Protein AF-A0A0N7L002-F1 (afdb_monomer_lite)

Radius of gyration: 20.71 Å; chains: 1; bounding box: 62×32×61 Å

Secondary structure (DSSP, 8-state):
---HHHHHHHHHHHHHHHHHHHHHHTTTTTTT-S--HHHHHHHTT-SSSHHHHHHHTTSSPPPHHHHHHHHHHH---HHHHHH--S-SSPPEE--SHHHHHHHHS-SS---EEEEEEE-TT--EEEEEEETTT--EEEEEE-TT--SSTT-HHHHHHHHHHHHHHHHHTT----EEEEE-SS-STTTTTS-HHHHTSGGG-EEE-HHHHHHTTPPPTTS-S--HHHHHHHHHHHHSPPPPP-

Structure (mmCIF, N/CA/C/O backbone):
data_AF-A0A0N7L002-F1
#
_entry.id   AF-A0A0N7L002-F1
#
loop_
_atom_site.group_PDB
_atom_site.id
_atom_site.type_symbol
_atom_site.label_atom_id
_atom_site.label_alt_id
_atom_site.label_comp_id
_atom_site.label_asym_id
_atom_site.label_entity_id
_atom_site.label_seq_id
_atom_site.pdbx_PDB_ins_code
_atom_site.Cartn_x
_atom_site.Cartn_y
_atom_site.Cartn_z
_atom_site.occupancy
_atom_site.B_iso_or_equiv
_atom_site.auth_seq_id
_atom_site.auth_comp_id
_atom_site.auth_asym_id
_atom_site.auth_atom_id
_atom_site.pdbx_PDB_model_num
ATOM 1 N N . MET A 1 1 ? 36.255 -1.149 -13.481 1.00 81.62 1 MET A N 1
ATOM 2 C CA . MET A 1 1 ? 35.476 -0.147 -12.724 1.00 81.62 1 MET A CA 1
ATOM 3 C C . MET A 1 1 ? 34.394 0.367 -13.657 1.00 81.62 1 MET A C 1
ATOM 5 O O . MET A 1 1 ? 34.742 0.754 -14.766 1.00 81.62 1 MET A O 1
ATOM 9 N N . LEU A 1 2 ? 33.117 0.263 -13.284 1.00 90.25 2 LEU A N 1
ATOM 10 C CA . LEU A 1 2 ? 32.022 0.786 -14.109 1.00 90.25 2 LEU A CA 1
ATOM 11 C C . LEU A 1 2 ? 31.972 2.313 -13.995 1.00 90.25 2 LEU A C 1
ATOM 13 O O . LEU A 1 2 ? 32.291 2.869 -12.945 1.00 90.25 2 LEU A O 1
ATOM 17 N N . SER A 1 3 ? 31.568 2.992 -15.069 1.00 96.12 3 SER A N 1
ATOM 18 C CA . SER A 1 3 ? 31.203 4.412 -14.983 1.00 96.12 3 SER A CA 1
ATOM 19 C C . SER A 1 3 ? 29.948 4.598 -14.121 1.00 96.12 3 SER A C 1
ATOM 21 O O . SER A 1 3 ? 29.138 3.679 -14.010 1.00 96.12 3 SER A O 1
ATOM 23 N N . LEU A 1 4 ? 29.735 5.802 -13.573 1.00 95.31 4 LEU A N 1
ATOM 24 C CA . LEU A 1 4 ? 28.522 6.125 -12.801 1.00 95.31 4 LEU A CA 1
ATOM 25 C C . LEU A 1 4 ? 27.237 5.803 -13.578 1.00 95.31 4 LEU A C 1
ATOM 27 O O . LEU A 1 4 ? 26.302 5.237 -13.022 1.00 95.31 4 LEU A O 1
ATOM 31 N N . ARG A 1 5 ? 27.224 6.091 -14.885 1.00 95.06 5 ARG A N 1
ATOM 32 C CA . ARG A 1 5 ? 26.109 5.751 -15.777 1.00 95.06 5 ARG A CA 1
ATOM 33 C C . ARG A 1 5 ? 25.871 4.241 -15.845 1.00 95.06 5 ARG A C 1
ATOM 35 O O . ARG A 1 5 ? 24.735 3.804 -15.715 1.00 95.06 5 ARG A O 1
ATOM 42 N N . GLN A 1 6 ? 26.924 3.455 -16.071 1.00 95.75 6 GLN A N 1
ATOM 43 C CA . GLN A 1 6 ? 26.810 1.996 -16.164 1.00 95.75 6 GLN A CA 1
ATOM 44 C C . GLN A 1 6 ? 26.390 1.379 -14.830 1.00 95.75 6 GLN A C 1
ATOM 46 O O . GLN A 1 6 ? 25.572 0.466 -14.823 1.00 95.75 6 GLN A O 1
ATOM 51 N N . GLN A 1 7 ? 26.910 1.895 -13.714 1.00 96.50 7 GLN A N 1
ATOM 52 C CA . GLN A 1 7 ? 26.514 1.461 -12.378 1.00 96.50 7 GLN A CA 1
ATOM 53 C C . GLN A 1 7 ? 25.020 1.714 -12.145 1.00 96.50 7 GLN A C 1
ATOM 55 O O . GLN A 1 7 ? 24.286 0.782 -11.835 1.00 96.50 7 GLN A O 1
ATOM 60 N N . TRP A 1 8 ? 24.551 2.942 -12.392 1.00 96.00 8 TRP A N 1
ATOM 61 C CA . TRP A 1 8 ? 23.136 3.295 -12.263 1.00 96.00 8 TRP A CA 1
ATOM 62 C C . TRP A 1 8 ? 22.224 2.433 -13.153 1.00 96.00 8 TRP A C 1
ATOM 64 O O . TRP A 1 8 ? 21.179 1.962 -12.700 1.00 96.00 8 TRP A O 1
ATOM 74 N N . GLN A 1 9 ? 22.634 2.182 -14.399 1.00 97.00 9 GLN A N 1
ATOM 75 C CA . GLN A 1 9 ? 21.895 1.337 -15.340 1.00 97.00 9 GLN A CA 1
ATOM 76 C C . GLN A 1 9 ? 21.773 -0.106 -14.827 1.00 97.00 9 GLN A C 1
ATOM 78 O O . GLN A 1 9 ? 20.679 -0.664 -14.822 1.00 97.00 9 GLN A O 1
ATOM 83 N N . GLN A 1 10 ? 22.866 -0.689 -14.330 1.00 97.75 10 GLN A N 1
ATOM 84 C CA . GLN A 1 10 ? 22.869 -2.042 -13.766 1.00 97.75 10 GLN A CA 1
ATOM 85 C C . GLN A 1 10 ? 22.070 -2.141 -12.457 1.00 97.75 10 GLN A C 1
ATOM 87 O O . GLN A 1 10 ? 21.369 -3.128 -12.224 1.00 97.75 10 GLN A O 1
ATOM 92 N N . ASP A 1 11 ? 22.112 -1.107 -11.619 1.00 97.50 11 ASP A N 1
ATOM 93 C CA . ASP A 1 11 ? 21.315 -1.046 -10.394 1.00 97.50 11 ASP A CA 1
ATOM 94 C C . ASP A 1 11 ? 19.813 -0.947 -10.681 1.00 97.50 11 ASP A C 1
ATOM 96 O O . ASP A 1 11 ? 19.014 -1.626 -10.035 1.00 97.50 11 ASP A O 1
ATOM 100 N N . THR A 1 12 ? 19.429 -0.166 -11.689 1.00 97.44 12 THR A N 1
ATOM 101 C CA . THR A 1 12 ? 18.031 -0.046 -12.127 1.00 97.44 12 THR A CA 1
ATOM 102 C C . THR A 1 12 ? 17.531 -1.350 -12.749 1.00 97.44 12 THR A C 1
ATOM 104 O O . THR A 1 12 ? 16.446 -1.819 -12.410 1.00 97.44 12 THR A O 1
ATOM 107 N N . ALA A 1 13 ? 18.358 -2.003 -13.570 1.00 98.19 13 ALA A N 1
ATOM 108 C CA . ALA A 1 13 ? 18.081 -3.323 -14.132 1.00 98.19 13 ALA A CA 1
ATOM 109 C C . ALA A 1 13 ? 17.834 -4.378 -13.040 1.00 98.19 13 ALA A C 1
ATOM 111 O O . ALA A 1 13 ? 16.877 -5.156 -13.095 1.00 98.19 13 ALA A O 1
ATOM 112 N N . ARG A 1 14 ? 18.673 -4.378 -11.996 1.00 98.19 14 ARG A N 1
ATOM 113 C CA . ARG A 1 14 ? 18.514 -5.244 -10.821 1.00 98.19 14 ARG A CA 1
ATOM 114 C C . ARG A 1 14 ? 17.192 -4.987 -10.099 1.00 98.19 14 ARG A C 1
ATOM 116 O O . ARG A 1 14 ? 16.500 -5.953 -9.793 1.00 98.19 14 ARG A O 1
ATOM 123 N N . ARG A 1 15 ? 16.820 -3.727 -9.860 1.00 98.12 15 ARG A N 1
ATOM 124 C CA . ARG A 1 15 ? 15.547 -3.384 -9.204 1.00 98.12 15 ARG A CA 1
ATOM 125 C C . ARG A 1 15 ? 14.330 -3.757 -10.039 1.00 98.12 15 ARG A C 1
ATOM 127 O O . ARG A 1 15 ? 13.372 -4.285 -9.493 1.00 98.12 15 ARG A O 1
ATOM 134 N N . LEU A 1 16 ? 14.381 -3.592 -11.360 1.00 97.94 16 LEU A N 1
ATOM 135 C CA . LEU A 1 16 ? 13.295 -4.034 -12.239 1.00 97.94 16 LEU A CA 1
ATOM 136 C C . LEU A 1 16 ? 13.114 -5.562 -12.198 1.00 97.94 16 LEU A C 1
ATOM 138 O O . LEU A 1 16 ? 11.987 -6.054 -12.134 1.00 97.94 16 LEU A O 1
ATOM 142 N N . ARG A 1 17 ? 14.216 -6.324 -12.155 1.00 97.75 17 ARG A N 1
ATOM 143 C CA . ARG A 1 17 ? 14.169 -7.779 -11.928 1.00 97.75 17 ARG A CA 1
ATOM 144 C C . ARG A 1 17 ? 13.597 -8.133 -10.556 1.00 97.75 17 ARG A C 1
ATOM 146 O O . ARG A 1 17 ? 12.772 -9.039 -10.470 1.00 97.75 17 ARG A O 1
ATOM 153 N N . GLN A 1 18 ? 14.002 -7.412 -9.509 1.00 97.06 18 GLN A N 1
ATOM 154 C CA . GLN A 1 18 ? 13.456 -7.581 -8.159 1.00 97.06 18 GLN A CA 1
ATOM 155 C C . GLN A 1 18 ? 11.951 -7.312 -8.134 1.00 97.06 18 GLN A C 1
ATOM 157 O O . GLN A 1 18 ? 11.214 -8.154 -7.640 1.00 97.06 18 GLN A O 1
ATOM 162 N N . LEU A 1 19 ? 11.484 -6.219 -8.742 1.00 97.56 19 LEU A N 1
ATOM 163 C CA . LEU A 1 19 ? 10.062 -5.898 -8.851 1.00 97.56 19 LEU A CA 1
ATOM 164 C C . LEU A 1 19 ? 9.288 -7.018 -9.549 1.00 97.56 19 LEU A C 1
ATOM 166 O O . LEU A 1 19 ? 8.281 -7.485 -9.030 1.00 97.56 19 LEU A O 1
ATOM 170 N N . SER A 1 20 ? 9.768 -7.489 -10.704 1.00 96.31 20 SER A N 1
ATOM 171 C CA . SER A 1 20 ? 9.095 -8.563 -11.441 1.00 96.31 20 SER A CA 1
ATOM 172 C C . SER A 1 20 ? 8.990 -9.853 -10.623 1.00 96.31 20 SER A C 1
ATOM 174 O O . SER A 1 20 ? 7.955 -10.515 -10.670 1.00 96.31 20 SER A O 1
ATOM 176 N N . ALA A 1 21 ? 10.046 -10.219 -9.891 1.00 95.62 21 ALA A N 1
ATOM 177 C CA . ALA A 1 21 ? 10.034 -11.388 -9.018 1.00 95.62 21 ALA A CA 1
ATOM 178 C C . ALA A 1 21 ? 9.093 -11.187 -7.821 1.00 95.62 21 ALA A C 1
ATOM 180 O O . ALA A 1 21 ? 8.330 -12.091 -7.484 1.00 95.62 21 ALA A O 1
ATOM 181 N N . GLN A 1 22 ? 9.106 -9.992 -7.230 1.00 95.62 22 GLN A N 1
ATOM 182 C CA . GLN A 1 22 ? 8.274 -9.635 -6.089 1.00 95.62 22 GLN A CA 1
ATOM 183 C C . GLN A 1 22 ? 6.789 -9.659 -6.456 1.00 95.62 22 GLN A C 1
ATOM 185 O O . GLN A 1 22 ? 6.020 -10.292 -5.756 1.00 95.62 22 GLN A O 1
ATOM 190 N N . LEU A 1 23 ? 6.382 -9.100 -7.601 1.00 95.25 23 LEU A N 1
ATOM 191 C CA . LEU A 1 23 ? 4.991 -9.162 -8.078 1.00 95.25 23 LEU A CA 1
ATOM 192 C C . LEU A 1 23 ? 4.506 -10.603 -8.296 1.00 95.25 23 LEU A C 1
ATOM 194 O O . LEU A 1 23 ? 3.335 -10.908 -8.069 1.00 95.25 23 LEU A O 1
ATOM 198 N N . GLN A 1 24 ? 5.399 -11.494 -8.737 1.00 94.00 24 GLN A N 1
ATOM 199 C CA . GLN A 1 24 ? 5.082 -12.912 -8.891 1.00 94.00 24 GLN A CA 1
ATOM 200 C C . GLN A 1 24 ? 4.906 -13.601 -7.534 1.00 94.00 24 GLN A C 1
ATOM 202 O O . GLN A 1 24 ? 3.926 -14.316 -7.350 1.00 94.00 24 GLN A O 1
ATOM 207 N N . ALA A 1 25 ? 5.825 -13.380 -6.589 1.00 92.75 25 ALA A N 1
ATOM 208 C CA . ALA A 1 25 ? 5.700 -13.877 -5.216 1.00 92.75 25 ALA A CA 1
ATOM 209 C C . ALA A 1 25 ? 4.473 -13.276 -4.508 1.00 92.75 25 ALA A C 1
ATOM 211 O O . ALA A 1 25 ? 3.812 -13.920 -3.683 1.00 92.75 25 ALA A O 1
ATOM 212 N N . ASP A 1 26 ? 4.130 -12.047 -4.892 1.00 93.19 26 ASP A N 1
ATOM 213 C CA . ASP A 1 26 ? 3.034 -11.302 -4.323 1.00 93.19 26 ASP A CA 1
ATOM 214 C C . ASP A 1 26 ? 1.661 -11.647 -4.939 1.00 93.19 26 ASP A C 1
ATOM 216 O O . ASP A 1 26 ? 0.668 -11.005 -4.594 1.00 93.19 26 ASP A O 1
ATOM 220 N N . ASP A 1 27 ? 1.563 -12.686 -5.780 1.00 91.50 27 ASP A N 1
ATOM 221 C CA . ASP A 1 27 ? 0.368 -13.062 -6.560 1.00 91.50 27 ASP A CA 1
ATOM 222 C C . ASP A 1 27 ? -0.375 -11.852 -7.151 1.00 91.50 27 ASP A C 1
ATOM 224 O O . ASP A 1 27 ? -1.589 -11.882 -7.371 1.00 91.50 27 ASP A O 1
ATOM 228 N N . PHE A 1 28 ? 0.352 -10.777 -7.467 1.00 93.19 28 PHE A N 1
ATOM 229 C CA . PHE A 1 28 ? -0.208 -9.590 -8.107 1.00 93.19 28 PHE A CA 1
ATOM 230 C C . PHE A 1 28 ? -0.960 -9.975 -9.388 1.00 93.19 28 PHE A C 1
ATOM 232 O O . PHE A 1 28 ? -1.971 -9.382 -9.753 1.00 93.19 28 PHE A O 1
ATOM 239 N N . TRP A 1 29 ? -0.504 -11.040 -10.044 1.00 92.44 29 TRP A N 1
ATOM 240 C CA . TRP A 1 29 ? -1.044 -11.524 -11.301 1.00 92.44 29 TRP A CA 1
ATOM 241 C C . TRP A 1 29 ? -2.302 -12.390 -11.197 1.00 92.44 29 TRP A C 1
ATOM 243 O O . TRP A 1 29 ? -2.905 -12.636 -12.240 1.00 92.44 29 TRP A O 1
ATOM 253 N N . GLN A 1 30 ? -2.745 -12.801 -9.998 1.00 87.06 30 GLN A N 1
ATOM 254 C CA . GLN A 1 30 ? -3.820 -13.792 -9.794 1.00 87.06 30 GLN A CA 1
ATOM 255 C C . GLN A 1 30 ? -5.100 -13.516 -10.610 1.00 87.06 30 GLN A C 1
ATOM 257 O O . GLN A 1 30 ? -5.761 -14.455 -11.051 1.00 87.06 30 GLN A O 1
ATOM 262 N N . PHE A 1 31 ? -5.415 -12.244 -10.873 1.00 83.31 31 PHE A N 1
ATOM 263 C CA . PHE A 1 31 ? -6.553 -11.824 -11.708 1.00 83.31 31 PHE A CA 1
ATOM 264 C C . PHE A 1 31 ? -6.160 -10.975 -12.921 1.00 83.31 31 PHE A C 1
ATOM 266 O O . PHE A 1 31 ? -7.019 -10.535 -13.681 1.00 83.31 31 PHE A O 1
ATOM 273 N N . ARG A 1 32 ? -4.859 -10.761 -13.126 1.00 87.25 32 ARG A N 1
ATOM 274 C CA . ARG A 1 32 ? -4.324 -9.949 -14.223 1.00 87.25 32 ARG A CA 1
ATOM 275 C C . ARG A 1 32 ? -3.794 -10.820 -15.357 1.00 87.25 32 ARG A C 1
ATOM 277 O O . ARG A 1 32 ? -3.807 -10.359 -16.493 1.00 87.25 32 ARG A O 1
ATOM 284 N N . GLY A 1 33 ? -3.342 -12.053 -15.082 1.00 87.88 33 GLY A N 1
ATOM 285 C CA . GLY A 1 33 ? -2.963 -13.089 -16.058 1.00 87.88 33 GLY A CA 1
ATOM 286 C C . GLY A 1 33 ? -1.772 -13.952 -15.607 1.00 87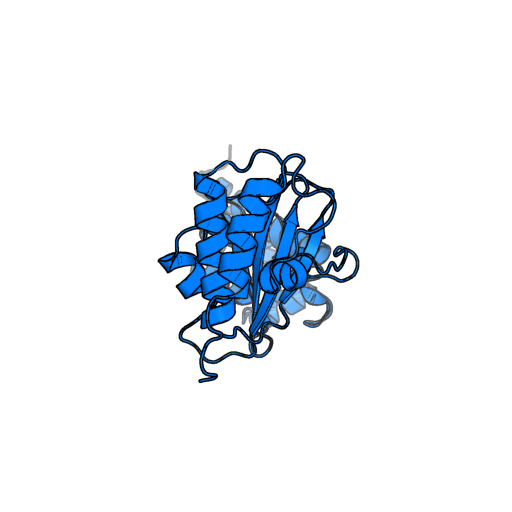.88 33 GLY A C 1
ATOM 287 O O . GLY A 1 33 ? -1.614 -14.228 -14.429 1.00 87.88 33 GLY A O 1
ATOM 288 N N . ALA A 1 34 ? -0.933 -14.396 -16.545 1.00 88.44 34 ALA A N 1
ATOM 289 C CA . ALA A 1 34 ? 0.169 -15.333 -16.299 1.00 88.44 34 ALA A CA 1
ATOM 290 C C . ALA A 1 34 ? 1.397 -14.742 -15.577 1.00 88.44 34 ALA A C 1
ATOM 292 O O . ALA A 1 34 ? 2.246 -15.502 -15.124 1.00 88.44 34 ALA A O 1
ATOM 293 N N . GLY A 1 35 ? 1.538 -13.416 -15.520 1.00 90.06 35 GLY A N 1
ATOM 294 C CA . GLY A 1 35 ? 2.649 -12.757 -14.822 1.00 90.06 35 GLY A CA 1
ATOM 295 C C . GLY A 1 35 ? 4.004 -12.803 -15.510 1.00 90.06 35 GLY A C 1
ATOM 296 O O . GLY A 1 35 ? 5.050 -12.642 -14.891 1.00 90.06 35 GLY A O 1
ATOM 297 N N . THR A 1 36 ? 3.993 -12.985 -16.828 1.00 92.06 36 THR A N 1
ATOM 298 C CA . THR A 1 36 ? 5.216 -12.979 -17.634 1.00 92.06 36 THR A CA 1
ATOM 299 C C . THR A 1 36 ? 5.687 -11.558 -17.948 1.00 92.06 36 THR A C 1
ATOM 301 O O . THR A 1 36 ? 4.892 -10.620 -18.017 1.00 92.06 36 THR A O 1
ATOM 304 N N . VAL A 1 37 ? 6.974 -11.404 -18.271 1.00 91.69 37 VAL A N 1
ATOM 305 C CA . VAL A 1 37 ? 7.535 -10.138 -18.785 1.00 91.69 37 VAL A CA 1
ATOM 306 C C . VAL A 1 37 ? 6.804 -9.658 -20.046 1.00 91.69 37 VAL A C 1
ATOM 308 O O . VAL A 1 37 ? 6.597 -8.462 -20.226 1.00 91.69 37 VAL A O 1
ATOM 311 N N . VAL A 1 38 ? 6.341 -10.582 -20.897 1.00 93.38 38 VAL A N 1
ATOM 312 C CA . VAL A 1 38 ? 5.533 -10.257 -22.088 1.00 93.38 38 VAL A CA 1
ATOM 313 C C . VAL A 1 38 ? 4.230 -9.572 -21.704 1.00 93.38 38 VAL A C 1
ATOM 315 O O . VAL A 1 38 ? 3.804 -8.609 -22.339 1.00 93.38 38 VAL A O 1
ATOM 318 N N . GLN A 1 39 ? 3.600 -10.061 -20.645 1.00 93.50 39 GLN A N 1
ATOM 319 C CA . GLN A 1 39 ? 2.375 -9.479 -20.147 1.00 93.50 39 GLN A CA 1
ATOM 320 C C . GLN A 1 39 ? 2.616 -8.128 -19.475 1.00 93.50 39 GLN A C 1
ATOM 322 O O . GLN A 1 39 ? 1.847 -7.204 -19.726 1.00 93.50 39 GLN A O 1
ATOM 327 N N . LEU A 1 40 ? 3.688 -7.994 -18.688 1.00 94.50 40 LEU A N 1
ATOM 328 C CA . LEU A 1 40 ? 4.095 -6.706 -18.131 1.00 94.50 40 LEU A CA 1
ATOM 329 C C . LEU A 1 40 ? 4.305 -5.675 -19.246 1.00 94.50 40 LEU A C 1
ATOM 331 O O . LEU A 1 40 ? 3.691 -4.616 -19.196 1.00 94.50 40 LEU A O 1
ATOM 335 N N . ALA A 1 41 ? 5.070 -6.021 -20.287 1.00 95.62 41 ALA A N 1
ATOM 336 C CA . ALA A 1 41 ? 5.321 -5.161 -21.446 1.00 95.62 41 ALA A CA 1
ATOM 337 C C . ALA A 1 41 ? 4.030 -4.669 -22.096 1.00 95.62 41 ALA A C 1
ATOM 339 O O . ALA A 1 41 ? 3.876 -3.475 -22.344 1.00 95.62 41 ALA A O 1
ATOM 340 N N . ARG A 1 42 ? 3.070 -5.575 -22.297 1.00 94.50 42 ARG A N 1
ATOM 341 C CA . ARG A 1 42 ? 1.762 -5.222 -22.848 1.00 94.50 42 ARG A CA 1
ATOM 342 C C . ARG A 1 42 ? 0.992 -4.248 -21.953 1.00 94.50 42 ARG A C 1
ATOM 344 O O . ARG A 1 42 ? 0.382 -3.323 -22.477 1.00 94.50 42 ARG A O 1
ATOM 351 N N . GLN A 1 43 ? 0.999 -4.460 -20.637 1.00 94.12 43 GLN A N 1
ATOM 352 C CA . GLN A 1 43 ? 0.245 -3.634 -19.687 1.00 94.12 43 GLN A CA 1
ATOM 353 C C . GLN A 1 43 ? 0.834 -2.230 -19.533 1.00 94.12 43 GLN A C 1
ATOM 355 O O . GLN A 1 43 ? 0.090 -1.260 -19.446 1.00 94.12 43 GLN A O 1
ATOM 360 N N . VAL A 1 44 ? 2.161 -2.100 -19.589 1.00 95.12 44 VAL A N 1
ATOM 361 C CA . VAL A 1 44 ? 2.838 -0.792 -19.515 1.00 95.12 44 VAL A CA 1
ATOM 362 C C . VAL A 1 44 ? 2.968 -0.100 -20.881 1.00 95.12 44 VAL A C 1
ATOM 364 O O . VAL A 1 44 ? 3.623 0.938 -20.993 1.00 95.12 44 VAL A O 1
ATOM 367 N N . GLY A 1 45 ? 2.335 -0.657 -21.922 1.00 95.50 45 GLY A N 1
ATOM 368 C CA . GLY A 1 45 ? 2.197 -0.035 -23.240 1.00 95.50 45 GLY A CA 1
ATOM 369 C C . GLY A 1 45 ? 3.403 -0.174 -24.172 1.00 95.50 45 GLY A C 1
ATOM 370 O O . GLY A 1 45 ? 3.517 0.594 -25.126 1.00 95.50 45 GLY A O 1
ATOM 371 N N . GLU A 1 46 ? 4.303 -1.131 -23.936 1.00 96.25 46 GLU A N 1
ATOM 372 C CA . GLU A 1 46 ? 5.395 -1.411 -24.870 1.00 96.25 46 GLU A CA 1
ATOM 373 C C . GLU A 1 46 ? 4.895 -2.189 -26.097 1.00 96.25 46 GLU A C 1
ATOM 375 O O . GLU A 1 46 ? 4.040 -3.072 -26.013 1.00 96.25 46 GLU A O 1
ATOM 380 N N . SER A 1 47 ? 5.475 -1.892 -27.262 1.00 93.75 47 SER A N 1
ATOM 381 C CA . SER A 1 47 ? 5.126 -2.553 -28.528 1.00 93.75 47 SER A CA 1
ATOM 382 C C . SER A 1 47 ? 5.585 -4.014 -28.600 1.00 93.75 47 SER A C 1
ATOM 384 O O . SER A 1 47 ? 5.075 -4.786 -29.411 1.00 93.75 47 SER A O 1
ATOM 386 N N . SER A 1 48 ? 6.561 -4.397 -27.772 1.00 96.00 48 SER A N 1
ATOM 387 C CA . SER A 1 48 ? 7.097 -5.754 -27.658 1.00 96.00 48 SER A CA 1
ATOM 388 C C . SER A 1 48 ? 7.811 -5.936 -26.307 1.00 96.00 48 SER A C 1
ATOM 390 O O . SER A 1 48 ? 8.193 -4.941 -25.687 1.00 96.00 48 SER A O 1
ATOM 392 N N . PRO A 1 49 ? 8.063 -7.178 -25.848 1.00 96.62 49 PRO A N 1
ATOM 393 C CA . PRO A 1 49 ? 8.819 -7.422 -24.616 1.00 96.62 49 PRO A CA 1
ATOM 394 C C . PRO A 1 49 ? 10.304 -7.049 -24.690 1.00 96.62 49 PRO A C 1
ATOM 396 O O . PRO A 1 49 ? 10.941 -6.987 -23.643 1.00 96.62 49 PRO A O 1
ATOM 399 N N . ALA A 1 50 ? 10.858 -6.815 -25.887 1.00 97.12 50 ALA A N 1
ATOM 400 C CA . ALA A 1 50 ? 12.297 -6.636 -26.091 1.00 97.12 50 ALA A CA 1
ATOM 401 C C . ALA A 1 50 ? 12.877 -5.530 -25.201 1.00 97.12 50 ALA A C 1
ATOM 403 O O . ALA A 1 50 ? 13.828 -5.772 -24.472 1.00 97.12 50 ALA A O 1
ATOM 404 N N . ARG A 1 51 ? 12.221 -4.366 -25.151 1.00 95.81 51 ARG A N 1
ATOM 405 C CA . ARG A 1 51 ? 12.684 -3.234 -24.337 1.00 95.81 51 ARG A CA 1
ATOM 406 C C . ARG A 1 51 ? 12.734 -3.526 -22.848 1.00 95.81 51 ARG A C 1
ATOM 408 O O . ARG A 1 51 ? 13.697 -3.158 -22.190 1.00 95.81 51 ARG A O 1
ATOM 415 N N . ILE A 1 52 ? 11.714 -4.198 -22.311 1.00 97.00 52 ILE A N 1
ATOM 416 C CA . ILE A 1 52 ? 11.728 -4.570 -20.893 1.00 97.00 52 ILE A CA 1
ATOM 417 C C . ILE A 1 52 ? 12.867 -5.548 -20.613 1.00 97.00 52 ILE A C 1
ATOM 419 O O . ILE A 1 52 ? 13.544 -5.397 -19.600 1.00 97.00 52 ILE A O 1
ATOM 423 N N . LEU A 1 53 ? 13.108 -6.510 -21.507 1.00 97.69 53 LEU A N 1
ATOM 424 C CA . LEU A 1 53 ? 14.233 -7.437 -21.382 1.00 97.69 53 LEU A CA 1
ATOM 425 C C . LEU A 1 53 ? 15.573 -6.688 -21.429 1.00 97.69 53 LEU A C 1
ATOM 427 O O . LEU A 1 53 ? 16.392 -6.871 -20.533 1.00 97.69 53 LEU A O 1
ATOM 431 N N . ASP A 1 54 ? 15.746 -5.757 -22.368 1.00 98.12 54 ASP A N 1
ATOM 432 C CA . ASP A 1 54 ? 16.951 -4.927 -22.471 1.00 98.12 54 ASP A CA 1
ATOM 433 C C . ASP A 1 54 ? 17.176 -4.068 -21.213 1.00 98.12 54 ASP A C 1
ATOM 435 O O . ASP A 1 54 ? 18.318 -3.894 -20.774 1.00 98.12 54 ASP A O 1
ATOM 439 N N . TRP A 1 55 ? 16.108 -3.559 -20.586 1.00 97.81 55 TRP A N 1
ATOM 440 C CA . TRP A 1 55 ? 16.196 -2.860 -19.299 1.00 97.81 55 TRP A CA 1
ATOM 441 C C . TRP A 1 55 ? 16.550 -3.805 -18.150 1.00 97.81 55 TRP A C 1
ATOM 443 O O . TRP A 1 55 ? 17.369 -3.449 -17.307 1.00 97.81 55 TRP A O 1
ATOM 453 N N . MET A 1 56 ? 15.966 -5.006 -18.099 1.00 97.69 56 MET A N 1
ATOM 454 C CA . MET A 1 56 ? 16.225 -6.011 -17.056 1.00 97.69 56 MET A CA 1
ATOM 455 C C . MET A 1 56 ? 17.646 -6.586 -17.121 1.00 97.69 56 MET A C 1
ATOM 457 O O . MET A 1 56 ? 18.230 -6.887 -16.073 1.00 97.69 56 MET A O 1
ATOM 461 N N . ASP A 1 57 ? 18.205 -6.688 -18.327 1.00 97.56 57 ASP A N 1
ATOM 462 C CA . ASP A 1 57 ? 19.582 -7.118 -18.591 1.00 97.56 57 ASP A CA 1
ATOM 463 C C . ASP A 1 57 ? 20.591 -5.962 -18.455 1.00 97.56 57 ASP A C 1
ATOM 465 O O . ASP A 1 57 ? 21.809 -6.163 -18.454 1.00 97.56 57 ASP A O 1
ATOM 469 N N . GLY A 1 58 ? 20.095 -4.729 -18.304 1.00 96.88 58 GLY A N 1
ATOM 470 C CA . GLY A 1 58 ? 20.918 -3.531 -18.200 1.00 96.88 58 GLY A CA 1
ATOM 471 C C . GLY A 1 58 ? 21.681 -3.229 -19.488 1.00 96.88 58 GLY A C 1
ATOM 472 O O . GLY A 1 58 ? 22.765 -2.647 -19.420 1.00 96.88 58 GLY A O 1
ATOM 473 N N . LEU A 1 59 ? 21.128 -3.602 -20.645 1.00 96.69 59 LEU A N 1
ATOM 474 C CA . LEU A 1 59 ? 21.625 -3.261 -21.983 1.00 96.69 59 LEU A CA 1
ATOM 475 C C . LEU A 1 59 ? 21.184 -1.852 -22.390 1.00 96.69 59 LEU A C 1
ATOM 477 O O . LEU A 1 59 ? 21.985 -1.078 -22.920 1.00 96.69 59 LEU A O 1
ATOM 481 N N . GLU A 1 60 ? 19.957 -1.479 -22.025 1.00 96.25 60 GLU A N 1
ATOM 482 C CA . GLU A 1 60 ? 19.415 -0.132 -22.194 1.00 96.25 60 GLU A CA 1
ATOM 483 C C . GLU A 1 60 ? 19.071 0.524 -20.845 1.00 96.25 60 GLU A C 1
ATOM 485 O O . GLU A 1 60 ? 18.697 -0.161 -19.890 1.00 96.25 60 GLU A O 1
ATOM 490 N N . PRO A 1 61 ? 19.181 1.861 -20.730 1.00 95.50 61 PRO A N 1
ATOM 491 C CA . PRO A 1 61 ? 18.725 2.576 -19.546 1.00 95.50 61 PRO A CA 1
ATOM 492 C C . PRO A 1 61 ? 17.192 2.636 -19.487 1.00 95.50 61 PRO A C 1
ATOM 494 O O . PRO A 1 61 ? 16.537 2.986 -20.471 1.00 95.50 61 PRO A O 1
ATOM 497 N N . LEU A 1 62 ? 16.622 2.384 -18.307 1.00 96.69 62 LEU A N 1
ATOM 498 C CA . LEU A 1 62 ? 15.198 2.601 -18.057 1.00 96.69 62 LEU A CA 1
ATOM 499 C C . LEU A 1 62 ? 14.896 4.108 -18.056 1.00 96.69 62 LEU A C 1
ATOM 501 O O . LEU A 1 62 ? 15.429 4.859 -17.239 1.00 96.69 62 LEU A O 1
ATOM 505 N N . SER A 1 63 ? 14.042 4.554 -18.976 1.00 95.62 63 SER A N 1
ATOM 506 C CA . SER A 1 63 ? 13.605 5.956 -19.030 1.00 95.62 63 SER A CA 1
ATOM 507 C C . SER A 1 63 ? 12.647 6.308 -17.885 1.00 95.62 63 SER A C 1
ATOM 509 O O . SER A 1 63 ? 11.925 5.442 -17.388 1.00 95.62 63 SER A O 1
ATOM 511 N N . PHE A 1 64 ? 12.578 7.590 -17.509 1.00 96.56 64 PHE A N 1
ATOM 512 C CA . PHE A 1 64 ? 11.633 8.059 -16.488 1.00 96.56 64 PHE A CA 1
ATOM 513 C C . PHE A 1 64 ? 10.172 7.819 -16.882 1.00 96.56 64 PHE A C 1
ATOM 515 O O . PHE A 1 64 ? 9.388 7.389 -16.041 1.00 96.56 64 PHE A O 1
ATOM 522 N N . ASP A 1 65 ? 9.823 8.008 -18.157 1.00 97.25 65 ASP A N 1
ATOM 523 C CA . ASP A 1 65 ? 8.466 7.752 -18.647 1.00 97.25 65 ASP A CA 1
ATOM 524 C C . ASP A 1 65 ? 8.098 6.267 -18.530 1.00 97.25 65 ASP A C 1
ATOM 526 O O . ASP A 1 65 ? 6.980 5.930 -18.149 1.00 97.25 65 ASP A O 1
ATOM 530 N N . ALA A 1 66 ? 9.032 5.363 -18.850 1.00 97.06 66 ALA A N 1
ATOM 531 C CA . ALA A 1 66 ? 8.813 3.926 -18.696 1.00 97.06 66 ALA A CA 1
ATOM 532 C C . ALA A 1 66 ? 8.680 3.527 -17.222 1.00 97.06 66 ALA A C 1
ATOM 534 O O . ALA A 1 66 ? 7.776 2.772 -16.874 1.00 97.06 66 ALA A O 1
ATOM 535 N N . ALA A 1 67 ? 9.530 4.074 -16.350 1.00 97.62 67 ALA A N 1
ATOM 536 C CA . ALA A 1 67 ? 9.425 3.848 -14.914 1.00 97.62 67 ALA A CA 1
ATOM 537 C C . ALA A 1 67 ? 8.105 4.372 -14.335 1.00 97.62 67 ALA A C 1
ATOM 539 O O . ALA A 1 67 ? 7.538 3.709 -13.475 1.00 97.62 67 ALA A O 1
ATOM 540 N N . ALA A 1 68 ? 7.594 5.507 -14.825 1.00 97.69 68 ALA A N 1
ATOM 541 C CA . ALA A 1 68 ? 6.284 6.022 -14.437 1.00 97.69 68 ALA A CA 1
ATOM 542 C C . ALA A 1 68 ? 5.165 5.046 -14.824 1.00 97.69 68 ALA A C 1
ATOM 544 O O . ALA A 1 68 ? 4.421 4.622 -13.954 1.00 97.69 68 ALA A O 1
ATOM 545 N N . ARG A 1 69 ? 5.116 4.573 -16.079 1.00 97.50 69 ARG A N 1
ATOM 546 C CA . ARG A 1 69 ? 4.097 3.590 -16.505 1.00 97.50 69 ARG A CA 1
ATOM 547 C C . ARG A 1 69 ? 4.168 2.273 -15.731 1.00 97.50 69 ARG A C 1
ATOM 549 O O . ARG A 1 69 ? 3.136 1.682 -15.427 1.00 97.50 69 ARG A O 1
ATOM 556 N N . ILE A 1 70 ? 5.379 1.798 -15.424 1.00 97.44 70 ILE A N 1
ATOM 557 C CA . ILE A 1 70 ? 5.580 0.603 -14.593 1.00 97.44 70 ILE A CA 1
ATOM 558 C C . ILE A 1 70 ? 5.064 0.852 -13.175 1.00 97.44 70 ILE A C 1
ATOM 560 O O . I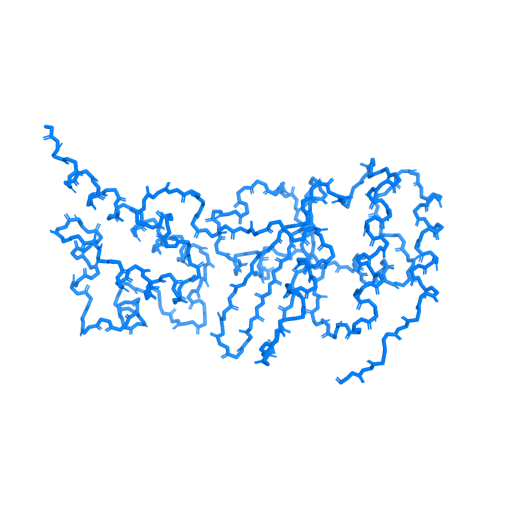LE A 1 70 ? 4.321 0.021 -12.658 1.00 97.44 70 ILE A O 1
ATOM 564 N N . ALA A 1 71 ? 5.424 1.977 -12.557 1.00 96.44 71 ALA A N 1
ATOM 565 C CA . ALA A 1 71 ? 4.949 2.359 -11.232 1.00 96.44 71 ALA A CA 1
ATOM 566 C C . ALA A 1 71 ? 3.420 2.497 -11.185 1.00 96.44 71 ALA A C 1
ATOM 568 O O . ALA A 1 71 ? 2.798 1.906 -10.311 1.00 96.44 71 ALA A O 1
ATOM 569 N N . ASP A 1 72 ? 2.812 3.171 -12.161 1.00 95.06 72 ASP A N 1
ATOM 570 C CA . ASP A 1 72 ? 1.360 3.366 -12.239 1.00 95.06 72 ASP A CA 1
ATOM 571 C C . ASP A 1 72 ? 0.611 2.031 -12.360 1.00 95.06 72 ASP A C 1
ATOM 573 O O . ASP A 1 72 ? -0.405 1.819 -11.703 1.00 95.06 72 ASP A O 1
ATOM 577 N N . PHE A 1 73 ? 1.123 1.099 -13.171 1.00 95.06 73 PHE A N 1
ATOM 578 C CA . PHE A 1 73 ? 0.502 -0.216 -13.338 1.00 95.06 73 PHE A CA 1
ATOM 579 C C . PHE A 1 73 ? 0.690 -1.122 -12.113 1.00 95.06 73 PHE A C 1
ATOM 581 O O . PHE A 1 73 ? -0.213 -1.876 -11.752 1.00 95.06 73 PHE A O 1
ATOM 588 N N . THR A 1 74 ? 1.876 -1.099 -11.504 1.00 94.94 74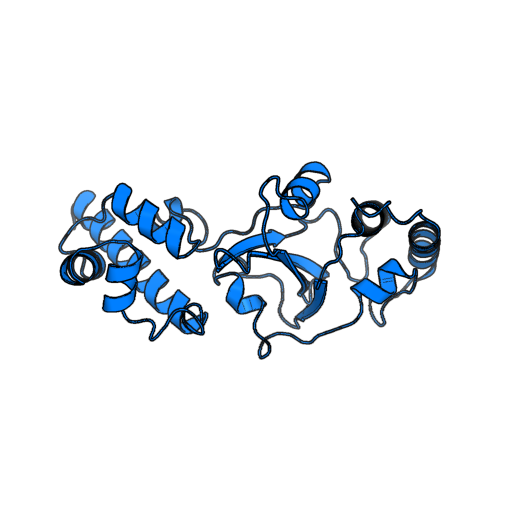 THR A N 1
ATOM 589 C CA . THR A 1 74 ? 2.260 -2.051 -10.446 1.00 94.94 74 THR A CA 1
ATOM 590 C C . THR A 1 74 ? 2.036 -1.527 -9.034 1.00 94.94 74 THR A C 1
ATOM 592 O O . THR A 1 74 ? 2.128 -2.303 -8.092 1.00 94.94 74 THR A O 1
ATOM 595 N N . GLY A 1 75 ? 1.799 -0.226 -8.865 1.00 94.56 75 GLY A N 1
ATOM 596 C CA . GLY A 1 75 ? 1.762 0.437 -7.564 1.00 94.56 75 GLY A CA 1
ATOM 597 C C . GLY A 1 75 ? 3.130 0.587 -6.885 1.00 94.56 75 GLY A C 1
ATOM 598 O O . GLY A 1 75 ? 3.173 0.956 -5.713 1.00 94.56 75 GLY A O 1
ATOM 599 N N . CYS A 1 76 ? 4.250 0.289 -7.560 1.00 96.38 76 CYS A N 1
ATOM 600 C CA . CYS A 1 76 ? 5.575 0.420 -6.947 1.00 96.38 76 CYS A CA 1
ATOM 601 C C . CYS A 1 76 ? 6.043 1.882 -6.847 1.00 96.38 76 CYS A C 1
ATOM 603 O O . CYS A 1 76 ? 5.703 2.726 -7.676 1.00 96.38 76 CYS A O 1
ATOM 605 N N . CYS A 1 77 ? 6.934 2.173 -5.901 1.00 96.44 77 CYS A N 1
ATOM 606 C CA . CYS A 1 77 ? 7.601 3.462 -5.781 1.00 96.44 77 CYS A CA 1
ATOM 607 C C . CYS A 1 77 ? 8.553 3.705 -6.962 1.00 96.44 77 CYS A C 1
ATOM 609 O O . CYS A 1 77 ? 9.551 3.004 -7.157 1.00 96.44 77 CYS A O 1
ATOM 611 N N . ARG A 1 78 ? 8.274 4.756 -7.739 1.00 96.38 78 ARG A N 1
ATOM 612 C CA . ARG A 1 78 ? 9.116 5.174 -8.870 1.00 96.38 78 ARG A CA 1
ATOM 613 C C . ARG A 1 78 ? 10.536 5.545 -8.436 1.00 96.38 78 ARG A C 1
ATOM 615 O O . ARG A 1 78 ? 11.494 5.194 -9.125 1.00 96.38 78 ARG A O 1
ATOM 622 N N . ASP A 1 79 ? 10.678 6.230 -7.304 1.00 95.56 79 ASP A N 1
ATOM 623 C CA . ASP A 1 79 ? 11.977 6.690 -6.800 1.00 95.56 79 ASP A CA 1
ATOM 624 C C . ASP A 1 79 ? 12.820 5.514 -6.292 1.00 95.56 79 ASP A C 1
ATOM 626 O O . ASP A 1 79 ? 14.038 5.485 -6.487 1.00 95.56 79 ASP A O 1
ATOM 630 N N . TRP A 1 80 ? 12.175 4.484 -5.735 1.00 97.19 80 TRP A N 1
ATOM 631 C CA . TRP A 1 80 ? 12.829 3.205 -5.485 1.00 97.19 80 TRP A CA 1
ATOM 632 C C . TRP A 1 80 ? 13.304 2.580 -6.793 1.00 97.19 80 TRP A C 1
ATOM 634 O O . TRP A 1 80 ? 14.481 2.257 -6.916 1.00 97.19 80 TRP A O 1
ATOM 644 N N . LEU A 1 81 ? 12.440 2.470 -7.803 1.00 97.44 81 LEU A N 1
ATOM 645 C CA . LEU A 1 81 ? 12.796 1.818 -9.063 1.00 97.44 81 LEU A CA 1
ATOM 646 C C . LEU A 1 81 ? 13.998 2.498 -9.749 1.00 97.44 81 LEU A C 1
ATOM 648 O O . LEU A 1 81 ? 14.936 1.820 -10.177 1.00 97.44 81 LEU A O 1
ATOM 652 N N . ILE A 1 82 ? 14.008 3.831 -9.799 1.00 96.19 82 ILE A N 1
ATOM 653 C CA . ILE A 1 82 ? 15.031 4.625 -10.494 1.00 96.19 82 ILE A CA 1
ATOM 654 C C . ILE A 1 82 ? 16.290 4.860 -9.650 1.00 96.19 82 ILE A C 1
ATOM 656 O O . ILE A 1 82 ? 17.401 4.739 -10.171 1.00 96.19 82 ILE A O 1
ATOM 660 N N . GLU A 1 83 ? 16.153 5.189 -8.365 1.00 94.06 83 GLU A N 1
ATOM 661 C CA . GLU A 1 83 ? 17.279 5.609 -7.514 1.00 94.06 83 GLU A CA 1
ATOM 662 C C . GLU A 1 83 ? 17.621 4.605 -6.409 1.00 94.06 83 GLU A C 1
ATOM 664 O O . GLU A 1 83 ? 18.720 4.648 -5.861 1.00 94.06 83 GLU A O 1
ATOM 669 N N . GLY A 1 84 ? 16.721 3.676 -6.089 1.00 93.44 84 GLY A N 1
ATOM 670 C CA . GLY A 1 84 ? 16.878 2.744 -4.972 1.00 93.44 84 GLY A CA 1
ATOM 671 C C . GLY A 1 84 ? 16.656 3.385 -3.604 1.00 93.44 84 GLY A C 1
ATOM 672 O O . GLY A 1 84 ? 17.175 2.876 -2.615 1.00 93.44 84 GLY A O 1
ATOM 673 N N . ARG A 1 85 ? 15.933 4.510 -3.540 1.00 90.88 85 ARG A N 1
ATOM 674 C CA . ARG A 1 85 ? 15.515 5.130 -2.274 1.00 90.88 85 ARG A CA 1
ATOM 675 C C . ARG A 1 85 ? 14.197 4.531 -1.809 1.00 90.88 85 ARG A C 1
ATOM 677 O O . ARG A 1 85 ? 13.356 4.245 -2.652 1.00 90.88 85 ARG A O 1
ATOM 684 N N . SER A 1 86 ? 13.972 4.466 -0.497 1.00 90.12 86 SER A N 1
ATOM 685 C CA . SER A 1 86 ? 12.756 3.896 0.112 1.00 90.12 86 SER A CA 1
ATOM 686 C C . SER A 1 86 ? 12.531 2.418 -0.239 1.00 90.12 86 SER A C 1
ATOM 688 O O . SER A 1 86 ? 13.425 1.766 -0.776 1.00 90.12 86 SER A O 1
ATOM 690 N N . ASP A 1 87 ? 11.357 1.903 0.100 1.00 94.69 87 ASP A N 1
ATOM 691 C CA . ASP A 1 87 ? 10.932 0.538 -0.192 1.00 94.69 87 ASP A CA 1
ATOM 692 C C . ASP A 1 87 ? 10.194 0.460 -1.544 1.00 94.69 87 ASP A C 1
ATOM 694 O O . ASP A 1 87 ? 9.736 1.490 -2.052 1.00 94.69 87 ASP A O 1
ATOM 698 N N . PRO A 1 88 ? 10.058 -0.731 -2.160 1.00 96.25 88 PRO A N 1
ATOM 699 C CA . PRO A 1 88 ? 9.334 -0.885 -3.421 1.00 96.25 88 PRO A CA 1
ATOM 700 C C . PRO A 1 88 ? 7.846 -0.543 -3.318 1.00 96.25 88 PRO A C 1
ATOM 702 O O . PRO A 1 88 ? 7.295 -0.033 -4.288 1.00 96.25 88 PRO A O 1
ATOM 705 N N . PHE A 1 89 ? 7.200 -0.782 -2.176 1.00 96.44 89 PHE A N 1
ATOM 706 C CA . PHE A 1 89 ? 5.770 -0.540 -1.960 1.00 96.44 89 PHE A CA 1
ATOM 707 C C . PHE A 1 89 ? 5.543 0.205 -0.639 1.00 96.44 89 PHE A C 1
ATOM 709 O O . PHE A 1 89 ? 4.967 -0.345 0.297 1.00 96.44 89 PHE A O 1
ATOM 716 N N . PRO A 1 90 ? 6.020 1.453 -0.518 1.00 93.19 90 PRO A N 1
ATOM 717 C CA . PRO A 1 90 ? 6.003 2.164 0.748 1.00 93.19 90 PRO A CA 1
ATOM 718 C C . PRO A 1 90 ? 4.563 2.406 1.209 1.00 93.19 90 PRO A C 1
ATOM 720 O O . PRO A 1 90 ? 3.706 2.834 0.434 1.00 93.19 90 PRO A O 1
ATOM 723 N N . ALA A 1 91 ? 4.318 2.180 2.495 1.00 92.38 91 ALA A N 1
ATOM 724 C CA . ALA A 1 91 ? 3.076 2.558 3.149 1.00 92.38 91 ALA A CA 1
ATOM 725 C C . ALA A 1 91 ? 3.253 3.910 3.845 1.00 92.38 91 ALA A C 1
ATOM 727 O O . ALA A 1 91 ? 4.263 4.146 4.507 1.00 92.38 91 ALA A O 1
ATOM 728 N N . ALA A 1 92 ? 2.278 4.805 3.697 1.00 91.44 92 ALA A N 1
ATOM 729 C CA . ALA A 1 92 ? 2.310 6.104 4.364 1.00 91.44 92 ALA A CA 1
ATOM 730 C C . ALA A 1 92 ? 1.871 5.988 5.834 1.00 91.44 92 ALA A C 1
ATOM 732 O O . ALA A 1 92 ? 1.001 5.176 6.155 1.00 91.44 92 ALA A O 1
ATOM 733 N N . ASP A 1 93 ? 2.413 6.835 6.715 1.00 92.62 93 ASP A N 1
ATOM 734 C CA . ASP A 1 93 ? 1.814 7.035 8.040 1.00 92.62 93 ASP A CA 1
ATOM 735 C C . ASP A 1 93 ? 0.479 7.763 7.861 1.00 92.62 93 ASP A C 1
ATOM 737 O O . ASP A 1 93 ? 0.446 8.931 7.474 1.00 92.62 93 ASP A O 1
ATOM 741 N N . ILE A 1 94 ? -0.619 7.067 8.137 1.00 93.31 94 ILE A N 1
ATOM 742 C CA . ILE A 1 94 ? -1.979 7.607 8.071 1.00 93.31 94 ILE A CA 1
ATOM 743 C C . ILE A 1 94 ? -2.570 7.846 9.462 1.00 93.31 94 ILE A C 1
ATOM 745 O O . ILE A 1 94 ? -3.768 8.053 9.611 1.00 93.31 94 ILE A O 1
ATOM 749 N N . GLY A 1 95 ? -1.755 7.831 10.516 1.00 90.44 95 GLY A N 1
ATOM 750 C CA . GLY A 1 95 ? -2.250 7.916 11.884 1.00 90.44 95 GLY A CA 1
ATOM 751 C C . GLY A 1 95 ? -2.840 9.282 12.289 1.00 90.44 95 GLY A C 1
ATOM 752 O O . GLY A 1 95 ? -3.450 9.386 13.360 1.00 90.44 95 GLY A O 1
ATOM 753 N N . ASN A 1 96 ? -2.674 10.358 11.503 1.00 90.62 96 ASN A N 1
ATOM 754 C CA . ASN A 1 96 ? -3.390 11.620 11.753 1.00 90.62 96 ASN A CA 1
ATOM 755 C C . ASN A 1 96 ? -4.845 11.562 11.279 1.00 90.62 96 ASN A C 1
ATOM 757 O O . ASN A 1 96 ? -5.111 10.965 10.242 1.00 90.62 96 ASN A O 1
ATOM 761 N N . PRO A 1 97 ? -5.750 12.331 11.923 1.00 90.31 97 PRO A N 1
ATOM 762 C CA . PRO A 1 97 ? -7.113 12.524 11.438 1.00 90.31 97 PRO A CA 1
ATOM 763 C C . PRO A 1 97 ? -7.239 12.899 9.963 1.00 90.31 97 PRO A C 1
ATOM 765 O O . PRO A 1 97 ? -7.975 12.241 9.241 1.00 90.31 97 PRO A O 1
ATOM 768 N N . ALA A 1 98 ? -6.487 13.901 9.504 1.00 90.56 98 ALA A N 1
ATOM 769 C CA . ALA A 1 98 ? -6.540 14.325 8.106 1.00 90.56 98 ALA A CA 1
ATOM 770 C C . ALA A 1 98 ? -6.051 13.230 7.137 1.00 90.56 98 ALA A C 1
ATOM 772 O O . ALA A 1 98 ? -6.603 13.083 6.049 1.00 90.56 98 ALA A O 1
ATOM 773 N N . ASP A 1 99 ? -5.053 12.441 7.547 1.00 92.31 99 ASP A N 1
ATOM 774 C CA . ASP A 1 99 ? -4.413 11.449 6.682 1.00 92.31 99 ASP A CA 1
ATOM 775 C C . ASP A 1 99 ? -5.273 10.187 6.546 1.00 92.31 99 ASP A C 1
ATOM 777 O O . ASP A 1 99 ? -5.522 9.738 5.425 1.00 92.31 99 ASP A O 1
ATOM 781 N N . TYR A 1 100 ? -5.800 9.635 7.651 1.00 91.12 100 TYR A N 1
ATOM 782 C CA . TYR A 1 100 ? -6.740 8.518 7.532 1.00 91.12 100 TYR A CA 1
ATOM 783 C C . TYR A 1 100 ? -8.063 8.958 6.900 1.00 91.12 100 TYR A C 1
ATOM 785 O O . TYR A 1 100 ? -8.683 8.160 6.203 1.00 91.12 100 TYR A O 1
ATOM 793 N N . GLU A 1 101 ? -8.511 10.204 7.085 1.00 90.88 101 GLU A N 1
ATOM 794 C CA . GLU A 1 101 ?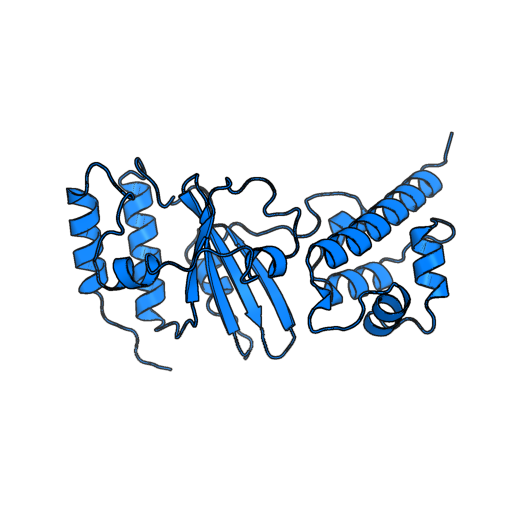 -9.713 10.693 6.404 1.00 90.88 101 GLU A CA 1
ATOM 795 C C . GLU A 1 101 ? -9.503 10.700 4.889 1.00 90.88 101 GLU A C 1
ATOM 797 O O . GLU A 1 101 ? -10.322 10.145 4.161 1.00 90.88 101 GLU A O 1
ATOM 802 N N . HIS A 1 102 ? -8.366 11.207 4.413 1.00 91.19 102 HIS A N 1
ATOM 803 C CA . HIS A 1 102 ? -8.006 11.138 2.999 1.00 91.19 102 HIS A CA 1
ATOM 804 C C . HIS A 1 102 ? -7.846 9.689 2.494 1.00 91.19 102 HIS A C 1
ATOM 806 O O . HIS A 1 102 ? -8.243 9.356 1.375 1.00 91.19 102 HIS A O 1
ATOM 812 N N . PHE A 1 103 ? -7.297 8.797 3.323 1.00 92.44 103 PHE A N 1
ATOM 813 C CA . PHE A 1 103 ? -7.127 7.388 2.974 1.00 92.44 103 PHE A CA 1
ATOM 814 C C . PHE A 1 103 ? -8.470 6.653 2.832 1.00 92.44 103 PHE A C 1
ATOM 816 O O . PHE A 1 103 ? -8.703 5.986 1.822 1.00 92.44 103 PHE A O 1
ATOM 823 N N . PHE A 1 104 ? -9.360 6.773 3.819 1.00 90.88 104 PHE A N 1
ATOM 824 C CA . PHE A 1 104 ? -10.631 6.042 3.875 1.00 90.88 104 PHE A CA 1
ATOM 825 C C . PHE A 1 104 ? -11.790 6.743 3.153 1.00 90.88 104 PHE A C 1
ATOM 827 O O . PHE A 1 104 ? -12.801 6.102 2.861 1.00 90.88 104 PHE A O 1
ATOM 834 N N . CYS A 1 105 ? -11.662 8.031 2.842 1.00 88.56 105 CYS A N 1
ATOM 835 C CA . CYS A 1 105 ? -12.640 8.812 2.087 1.00 88.56 105 CYS A CA 1
ATOM 836 C C . CYS A 1 105 ? -11.977 9.479 0.867 1.00 88.56 105 CYS A C 1
ATOM 838 O O . CYS A 1 105 ? -11.891 10.707 0.817 1.00 88.56 105 CYS A O 1
ATOM 840 N N . PRO A 1 106 ? -11.497 8.694 -0.118 1.00 84.50 106 PRO A N 1
ATOM 841 C CA . PRO A 1 106 ? -10.958 9.260 -1.351 1.00 84.50 106 PRO A CA 1
ATOM 842 C C . PRO A 1 106 ? -12.015 10.107 -2.074 1.00 84.50 106 PRO A C 1
ATOM 844 O O . PRO A 1 106 ? -13.194 9.755 -2.100 1.00 84.50 106 PRO A O 1
ATOM 847 N N . GLU A 1 107 ? -11.583 11.212 -2.686 1.00 82.56 107 GLU A N 1
ATOM 848 C CA . GLU A 1 107 ? -12.464 12.119 -3.444 1.00 82.56 107 GLU A CA 1
ATOM 849 C C . GLU A 1 107 ? -13.061 11.444 -4.691 1.00 82.56 107 GLU A C 1
ATOM 851 O O . GLU A 1 107 ? -14.160 11.779 -5.141 1.00 82.56 107 GLU A O 1
ATOM 856 N N . GLU A 1 108 ? -12.340 10.470 -5.245 1.00 81.94 108 GLU A N 1
ATOM 857 C CA . GLU A 1 108 ? -12.736 9.726 -6.431 1.00 81.94 108 GLU A CA 1
ATOM 858 C C . GLU A 1 108 ? -13.769 8.638 -6.111 1.00 81.94 108 GLU A C 1
ATOM 860 O O . GLU A 1 108 ? -13.686 7.900 -5.121 1.00 81.94 108 GLU A O 1
ATOM 865 N N . ARG A 1 109 ? -14.748 8.487 -7.009 1.00 81.94 109 ARG A N 1
ATOM 866 C CA . ARG A 1 109 ? -15.696 7.371 -6.943 1.00 81.94 109 ARG A CA 1
ATOM 867 C C . ARG A 1 109 ? -14.978 6.075 -7.315 1.00 81.94 109 ARG A C 1
ATOM 869 O O . ARG A 1 109 ? -14.484 5.954 -8.429 1.00 81.94 109 ARG A O 1
ATOM 876 N N . GLY A 1 110 ? -15.019 5.092 -6.422 1.00 84.00 110 GLY A N 1
ATOM 877 C CA . GLY A 1 110 ? -14.452 3.760 -6.633 1.00 84.00 110 GLY A CA 1
ATOM 878 C C . GLY A 1 110 ? -15.280 2.680 -5.941 1.00 84.00 110 GLY A C 1
ATOM 879 O O . GLY A 1 110 ? -16.162 2.982 -5.132 1.00 84.00 110 GLY A O 1
ATOM 880 N N . ASP A 1 111 ? -15.010 1.417 -6.271 1.00 88.88 111 ASP A N 1
ATOM 881 C CA . ASP A 1 111 ? -15.570 0.266 -5.555 1.00 88.88 111 ASP A CA 1
ATOM 882 C C . ASP A 1 111 ? -14.567 -0.174 -4.487 1.00 88.88 111 ASP A C 1
ATOM 884 O O . ASP A 1 111 ? -13.853 -1.173 -4.624 1.00 88.88 111 ASP A O 1
ATOM 888 N N . TRP A 1 112 ? -14.481 0.646 -3.444 1.00 87.94 112 TRP A N 1
ATOM 889 C CA . TRP A 1 112 ? -13.459 0.536 -2.417 1.00 87.94 112 TRP A CA 1
ATOM 890 C C . TRP A 1 112 ? -13.722 -0.635 -1.467 1.00 87.94 112 TRP A C 1
ATOM 892 O O . TRP A 1 112 ? -14.772 -0.728 -0.824 1.00 87.94 112 TRP A O 1
ATOM 902 N N . ARG A 1 113 ? -12.722 -1.503 -1.320 1.00 88.75 113 ARG A N 1
ATOM 903 C CA . ARG A 1 113 ? -12.609 -2.463 -0.222 1.00 88.75 113 ARG A CA 1
ATOM 904 C C . ARG A 1 113 ? -11.432 -2.084 0.659 1.00 88.75 113 ARG A C 1
ATOM 906 O O . ARG A 1 113 ? -10.393 -1.653 0.165 1.00 88.75 113 ARG A O 1
ATOM 913 N N . PHE A 1 114 ? -11.601 -2.265 1.959 1.00 90.69 114 PHE A N 1
ATOM 914 C CA . PHE A 1 114 ? -10.580 -1.927 2.932 1.00 90.69 114 PHE A CA 1
ATOM 915 C C . PHE A 1 114 ? -10.221 -3.160 3.747 1.00 90.69 114 PHE A C 1
ATOM 917 O O . PHE A 1 114 ? -11.081 -3.982 4.037 1.00 90.69 114 PHE A O 1
ATOM 924 N N . TYR A 1 115 ? -8.959 -3.287 4.120 1.00 90.75 115 TYR A N 1
ATOM 925 C CA . TYR A 1 115 ? -8.481 -4.377 4.962 1.00 90.75 115 TYR A CA 1
ATOM 926 C C . TYR A 1 115 ? -7.738 -3.746 6.127 1.00 90.75 115 TYR A C 1
ATOM 928 O O . TYR A 1 115 ? -6.824 -2.954 5.902 1.00 90.75 115 TYR A O 1
ATOM 936 N N . LEU A 1 116 ? -8.160 -4.051 7.353 1.00 92.06 116 LEU A N 1
ATOM 937 C CA . LEU A 1 116 ? -7.527 -3.554 8.569 1.00 92.06 116 LEU A CA 1
ATOM 938 C C . LEU A 1 116 ? -6.814 -4.726 9.236 1.00 92.06 116 LEU A C 1
ATOM 940 O O . LEU A 1 116 ? -7.443 -5.657 9.732 1.00 92.06 116 LEU A O 1
ATOM 944 N N . ILE A 1 117 ? -5.490 -4.692 9.208 1.00 91.00 117 ILE A N 1
ATOM 945 C CA . ILE A 1 117 ? -4.622 -5.801 9.581 1.00 91.00 117 ILE A CA 1
ATOM 946 C C . ILE A 1 117 ? -3.836 -5.394 10.816 1.00 91.00 117 ILE A C 1
ATOM 948 O O . ILE A 1 117 ? -3.054 -4.446 10.791 1.00 91.00 117 ILE A O 1
ATOM 952 N N . ARG A 1 118 ? -4.054 -6.122 11.902 1.00 89.88 118 ARG A N 1
ATOM 953 C CA . ARG A 1 118 ? -3.321 -5.969 13.149 1.00 89.88 118 ARG A CA 1
ATOM 954 C C . ARG A 1 118 ? -2.137 -6.934 13.157 1.00 89.88 118 ARG A C 1
ATOM 956 O O . ARG A 1 118 ? -2.326 -8.139 13.018 1.00 89.88 118 ARG A O 1
ATOM 963 N N . PHE A 1 119 ? -0.928 -6.414 13.318 1.00 89.50 119 PHE A N 1
ATOM 964 C CA . PHE A 1 119 ? 0.278 -7.226 13.492 1.00 89.50 119 PHE A CA 1
ATOM 965 C C . PHE A 1 119 ? 0.497 -7.605 14.966 1.00 89.50 119 PHE A C 1
ATOM 967 O O . PHE A 1 119 ? -0.171 -7.080 15.863 1.00 89.50 119 PHE A O 1
ATOM 974 N N . ALA A 1 120 ? 1.413 -8.542 15.226 1.00 87.00 120 ALA A N 1
ATOM 975 C CA . ALA A 1 120 ? 1.667 -9.076 16.566 1.00 87.00 120 ALA A CA 1
ATOM 976 C C . ALA A 1 120 ? 2.230 -8.032 17.543 1.00 87.00 120 ALA A C 1
ATOM 978 O O . ALA A 1 120 ? 1.964 -8.110 18.740 1.00 87.00 120 ALA A O 1
ATOM 979 N N . ASP A 1 121 ? 2.935 -7.031 17.022 1.00 87.31 121 ASP A N 1
ATOM 980 C CA . ASP A 1 121 ? 3.410 -5.840 17.738 1.00 87.31 121 ASP A CA 1
ATOM 981 C C . ASP A 1 121 ? 2.315 -4.771 17.948 1.00 87.31 121 ASP A C 1
ATOM 983 O O . ASP A 1 121 ? 2.584 -3.659 18.411 1.00 87.31 121 ASP A O 1
ATOM 987 N N . GLY A 1 122 ? 1.069 -5.083 17.584 1.00 87.00 122 GLY A N 1
ATOM 988 C CA . GLY A 1 122 ? -0.085 -4.204 17.706 1.00 87.00 122 GLY A CA 1
ATOM 989 C C . GLY A 1 122 ? -0.146 -3.077 16.676 1.00 87.00 122 GLY A C 1
ATOM 990 O O . GLY A 1 122 ? -1.069 -2.264 16.759 1.00 87.00 122 GLY A O 1
ATOM 991 N N . GLN A 1 123 ? 0.770 -2.991 15.709 1.00 90.50 123 GLN A N 1
ATOM 992 C CA . GLN A 1 123 ? 0.646 -2.012 14.630 1.00 90.50 123 GLN A CA 1
ATOM 993 C C . GLN A 1 123 ? -0.587 -2.312 13.774 1.00 90.50 123 GLN A C 1
ATOM 995 O O . GLN A 1 123 ? -0.904 -3.467 13.477 1.00 90.50 123 GLN A O 1
ATOM 1000 N N . LEU A 1 124 ? -1.293 -1.250 13.382 1.00 91.44 124 LEU A N 1
ATOM 1001 C CA . LEU A 1 124 ? -2.438 -1.350 12.487 1.00 91.44 124 LEU A CA 1
ATOM 1002 C C . LEU A 1 124 ? -2.019 -0.933 11.080 1.00 91.44 124 LEU A C 1
ATOM 1004 O O . LEU A 1 124 ? -1.716 0.231 10.823 1.00 91.44 124 LEU A O 1
ATOM 1008 N N . PHE A 1 125 ? -2.067 -1.889 10.165 1.00 93.12 125 PHE A N 1
ATOM 1009 C CA . PHE A 1 125 ? -1.841 -1.698 8.745 1.00 93.12 125 PHE A CA 1
ATOM 1010 C C . PHE A 1 125 ? -3.170 -1.708 8.002 1.00 93.12 125 PHE A C 1
ATOM 1012 O O . PHE A 1 125 ? -4.023 -2.564 8.218 1.00 93.12 125 PHE A O 1
ATOM 1019 N N . SER A 1 126 ? -3.370 -0.722 7.145 1.00 93.12 126 SER A N 1
ATOM 1020 C CA . SER A 1 126 ? -4.605 -0.502 6.408 1.00 93.12 126 SER A CA 1
ATOM 1021 C C . SER A 1 126 ? -4.329 -0.579 4.921 1.00 93.12 126 SER A C 1
ATOM 1023 O O . SER A 1 126 ? -3.419 0.069 4.410 1.00 93.12 126 SER A O 1
ATOM 1025 N N . ILE A 1 127 ? -5.151 -1.340 4.214 1.00 93.88 127 ILE A N 1
ATOM 1026 C CA . ILE A 1 127 ? -5.087 -1.463 2.760 1.00 93.88 127 ILE A CA 1
ATOM 1027 C C . ILE A 1 127 ? -6.386 -0.943 2.184 1.00 93.88 127 ILE A C 1
ATOM 1029 O O . ILE A 1 127 ? -7.463 -1.237 2.702 1.00 93.88 127 ILE A O 1
ATOM 1033 N N . ARG A 1 128 ? -6.273 -0.204 1.088 1.00 92.69 128 ARG A N 1
ATOM 1034 C CA . ARG A 1 128 ? -7.377 0.232 0.245 1.00 92.69 128 ARG A CA 1
ATOM 1035 C C . ARG A 1 128 ? -7.220 -0.416 -1.122 1.00 92.69 128 ARG A C 1
ATOM 1037 O O . ARG A 1 128 ? -6.168 -0.294 -1.741 1.00 92.69 128 ARG A O 1
ATOM 1044 N N . HIS A 1 129 ? -8.268 -1.071 -1.599 1.00 91.62 129 HIS A N 1
ATOM 1045 C CA . HIS A 1 129 ? -8.330 -1.679 -2.925 1.00 91.62 129 HIS A CA 1
ATOM 1046 C C . HIS A 1 129 ? -9.517 -1.103 -3.688 1.00 91.62 129 HIS A C 1
ATOM 1048 O O . HIS A 1 129 ? -10.655 -1.243 -3.239 1.00 91.62 129 HIS A O 1
ATOM 1054 N N . ASP A 1 130 ? -9.268 -0.457 -4.825 1.00 91.25 130 ASP A N 1
ATOM 1055 C CA . ASP A 1 130 ? -10.332 -0.134 -5.774 1.00 91.25 130 ASP A CA 1
ATOM 1056 C C . ASP A 1 130 ? -10.603 -1.347 -6.655 1.00 91.25 130 ASP A C 1
ATOM 1058 O O . ASP A 1 130 ? -9.765 -1.729 -7.469 1.00 91.25 130 ASP A O 1
ATOM 1062 N N . ARG A 1 131 ? -11.786 -1.944 -6.553 1.00 88.62 131 ARG A N 1
ATOM 1063 C CA . ARG A 1 131 ? -12.135 -3.104 -7.381 1.00 88.62 131 ARG A CA 1
ATOM 1064 C C . ARG A 1 131 ? -12.478 -2.732 -8.826 1.00 88.62 131 ARG A C 1
ATOM 1066 O O . ARG A 1 131 ? -12.520 -3.629 -9.664 1.00 88.62 131 ARG A O 1
ATOM 1073 N N . ASN A 1 132 ? -12.699 -1.448 -9.126 1.00 89.50 132 ASN A N 1
ATOM 1074 C CA . ASN A 1 132 ? -12.954 -0.983 -10.491 1.00 89.50 132 ASN A CA 1
ATOM 1075 C C . ASN A 1 132 ? -11.660 -0.852 -11.299 1.00 89.50 132 ASN A C 1
ATOM 1077 O O . ASN A 1 132 ? -11.594 -1.316 -12.436 1.00 89.50 132 ASN A O 1
ATOM 1081 N N . THR A 1 133 ? -10.647 -0.204 -10.721 1.00 87.62 133 THR A N 1
ATOM 1082 C CA . THR A 1 133 ? -9.348 0.042 -11.374 1.00 87.62 133 THR A CA 1
ATOM 1083 C C . THR A 1 133 ? -8.281 -0.983 -11.000 1.00 87.62 133 THR A C 1
ATOM 1085 O O . THR A 1 133 ? -7.226 -1.028 -11.626 1.00 87.62 133 THR A O 1
ATOM 1088 N N . ASP A 1 134 ? -8.558 -1.821 -9.999 1.00 88.06 134 ASP A N 1
ATOM 1089 C CA . ASP A 1 134 ? -7.618 -2.768 -9.400 1.00 88.06 134 ASP A CA 1
ATOM 1090 C C . ASP A 1 134 ? -6.379 -2.083 -8.782 1.00 88.06 134 ASP A C 1
ATOM 1092 O O . ASP A 1 134 ? -5.311 -2.690 -8.655 1.00 88.06 134 ASP A O 1
ATOM 1096 N N . ALA A 1 135 ? -6.533 -0.810 -8.398 1.00 89.38 135 ALA A N 1
ATOM 1097 C CA . ALA A 1 135 ? -5.517 -0.004 -7.737 1.00 89.38 135 ALA A CA 1
ATOM 1098 C C . ALA A 1 135 ? -5.446 -0.315 -6.237 1.00 89.38 135 ALA A C 1
ATOM 1100 O O . ALA A 1 135 ? -6.467 -0.492 -5.565 1.00 89.38 135 ALA A O 1
ATOM 1101 N N . TRP A 1 136 ? -4.226 -0.338 -5.704 1.00 92.56 136 TRP A N 1
ATOM 1102 C CA . TRP A 1 136 ? -3.946 -0.661 -4.309 1.00 92.56 136 TRP A CA 1
ATOM 1103 C C . TRP A 1 136 ? -3.251 0.506 -3.615 1.00 92.56 136 TRP A C 1
ATOM 1105 O O . TRP A 1 136 ? -2.369 1.143 -4.181 1.00 92.56 136 TRP A O 1
ATOM 1115 N N . GLY A 1 137 ? -3.637 0.763 -2.371 1.00 92.56 137 GLY A N 1
ATOM 1116 C CA . GLY A 1 137 ? -2.965 1.692 -1.473 1.00 92.56 137 GLY A CA 1
ATOM 1117 C C . GLY A 1 137 ? -2.760 1.051 -0.110 1.00 92.56 137 GLY A C 1
ATOM 1118 O O . GLY A 1 137 ? -3.578 0.240 0.325 1.00 92.56 137 GLY A O 1
ATOM 1119 N N . ALA A 1 138 ? -1.680 1.425 0.564 1.00 94.62 138 ALA A N 1
ATOM 1120 C CA . ALA A 1 138 ? -1.368 0.969 1.909 1.00 94.62 138 ALA A CA 1
ATOM 1121 C C . ALA A 1 138 ? -0.999 2.147 2.810 1.00 94.62 138 ALA A C 1
ATOM 1123 O O . ALA A 1 138 ? -0.383 3.121 2.374 1.00 94.62 138 ALA A O 1
ATOM 1124 N N . GLY A 1 139 ? -1.368 2.037 4.077 1.00 94.38 139 GLY A N 1
ATOM 1125 C CA . GLY A 1 139 ? -0.977 2.969 5.117 1.00 94.38 139 GLY A CA 1
ATOM 1126 C C . GLY A 1 139 ? -0.866 2.255 6.451 1.00 94.38 139 GLY A C 1
ATOM 1127 O O . GLY A 1 139 ? -1.552 1.265 6.690 1.00 94.38 139 GLY A O 1
ATOM 1128 N N . TYR A 1 140 ? -0.010 2.748 7.329 1.00 92.69 140 TYR A N 1
ATOM 1129 C CA . TYR A 1 140 ? 0.078 2.268 8.700 1.00 92.69 140 TYR A CA 1
ATOM 1130 C C . TYR A 1 140 ? -0.365 3.371 9.654 1.00 92.69 140 TYR A C 1
ATOM 1132 O O . TYR A 1 140 ? -0.192 4.560 9.392 1.00 92.69 140 TYR A O 1
ATOM 1140 N N . MET A 1 141 ? -0.961 2.983 10.770 1.00 87.56 141 MET A N 1
ATOM 1141 C CA . MET A 1 141 ? -1.258 3.906 11.855 1.00 87.56 141 MET A CA 1
ATOM 1142 C C . MET A 1 141 ? 0.006 4.003 12.696 1.00 87.56 141 MET A C 1
ATOM 1144 O O . MET A 1 141 ? 0.180 3.195 13.605 1.00 87.56 141 MET A O 1
ATOM 1148 N N . GLY A 1 142 ? 0.903 4.946 12.372 1.00 71.62 142 GLY A N 1
ATOM 1149 C CA . GLY A 1 142 ? 2.139 5.163 13.132 1.00 71.62 142 GLY A CA 1
ATOM 1150 C C . GLY A 1 142 ? 1.867 5.320 14.630 1.00 71.62 142 GLY A C 1
ATOM 1151 O O . GLY A 1 142 ? 0.711 5.454 15.019 1.00 71.62 142 GLY A O 1
ATOM 1152 N N . GLY A 1 143 ? 2.919 5.338 15.467 1.00 66.50 143 GLY A N 1
ATOM 1153 C CA . GLY A 1 143 ? 2.932 5.154 16.944 1.00 66.50 143 GLY A CA 1
ATOM 1154 C C . GLY A 1 143 ? 2.018 6.012 17.850 1.00 66.50 143 GLY A C 1
ATOM 1155 O O . GLY A 1 143 ? 2.257 6.145 19.045 1.00 66.50 143 GLY A O 1
ATOM 1156 N N . ARG A 1 144 ? 0.971 6.611 17.301 1.00 75.19 144 ARG A N 1
ATOM 1157 C CA . ARG A 1 144 ? -0.161 7.292 17.915 1.00 75.19 144 ARG A CA 1
ATOM 1158 C C . ARG A 1 144 ? -1.104 6.346 18.629 1.00 75.19 144 ARG A C 1
ATOM 1160 O O . ARG A 1 144 ? -1.642 6.745 19.652 1.00 75.19 144 ARG A O 1
ATOM 1167 N N . PHE A 1 145 ? -1.337 5.147 18.111 1.00 80.38 145 PHE A N 1
ATOM 1168 C CA . PHE A 1 145 ? -1.996 4.074 18.848 1.00 80.38 145 PHE A CA 1
ATOM 1169 C C . PHE A 1 145 ? -1.499 2.730 18.332 1.00 80.38 145 PHE A C 1
ATOM 1171 O O . PHE A 1 145 ? -1.104 2.608 17.179 1.00 80.38 145 PHE A O 1
ATOM 1178 N N . TYR A 1 146 ? -1.516 1.728 19.197 1.00 82.88 146 TYR A N 1
ATOM 1179 C CA . TYR A 1 146 ? -1.219 0.351 18.841 1.00 82.88 146 TYR A CA 1
ATOM 1180 C C . TYR A 1 146 ? -2.196 -0.546 19.582 1.00 82.88 146 TYR A C 1
ATOM 1182 O O . TYR A 1 146 ? -2.590 -0.265 20.709 1.00 82.88 146 TYR A O 1
ATOM 1190 N N . LEU A 1 147 ? -2.617 -1.616 18.937 1.00 85.19 147 LEU A N 1
ATOM 1191 C CA . LEU A 1 147 ? -3.694 -2.489 19.369 1.00 85.19 147 LEU A CA 1
ATOM 1192 C C . LEU A 1 147 ? -3.152 -3.626 20.253 1.00 85.19 147 LEU A C 1
ATOM 1194 O O . LEU A 1 147 ? -3.391 -4.792 19.975 1.00 85.19 147 LEU A O 1
ATOM 1198 N N . GLN A 1 148 ? -2.372 -3.325 21.288 1.00 79.44 148 GLN A N 1
ATOM 1199 C CA . GLN A 1 148 ? -1.838 -4.319 22.235 1.00 79.44 148 GLN A CA 1
ATOM 1200 C C . GLN A 1 148 ? -1.754 -3.740 23.655 1.00 79.44 148 GLN A C 1
ATOM 1202 O O . GLN A 1 148 ? -1.927 -2.531 23.852 1.00 79.44 148 GLN A O 1
ATOM 1207 N N . ASP A 1 149 ? -1.455 -4.605 24.627 1.00 78.19 149 ASP A N 1
ATOM 1208 C CA . ASP A 1 149 ? -1.207 -4.230 26.020 1.00 78.19 149 ASP A CA 1
ATOM 1209 C C . ASP A 1 149 ? -0.207 -3.064 26.113 1.00 78.19 149 ASP A C 1
ATOM 1211 O O . ASP A 1 149 ? 0.818 -3.038 25.433 1.00 78.19 149 ASP A O 1
ATOM 1215 N N . GLY A 1 150 ? -0.503 -2.092 26.981 1.00 76.31 150 GLY A N 1
ATOM 1216 C CA . GLY A 1 150 ? 0.376 -0.947 27.241 1.00 76.31 150 GLY A CA 1
ATOM 1217 C C . GLY A 1 150 ? 0.074 0.334 26.452 1.00 76.31 150 GLY A C 1
ATOM 1218 O O . GLY A 1 150 ? 0.754 1.330 26.690 1.00 76.31 150 GLY A O 1
ATOM 1219 N N . MET A 1 151 ? -0.959 0.356 25.592 1.00 82.81 151 MET A N 1
ATOM 1220 C CA . MET A 1 151 ? -1.344 1.489 24.717 1.00 82.81 151 MET A CA 1
ATOM 1221 C C . MET A 1 151 ? -1.313 2.878 25.392 1.00 82.81 151 MET A C 1
ATOM 1223 O O . MET A 1 151 ? -0.965 3.878 24.757 1.00 82.81 151 MET A O 1
ATOM 1227 N N . GLY A 1 152 ? -1.669 2.946 26.678 1.00 83.50 152 GLY A N 1
ATOM 1228 C CA . GLY A 1 152 ? -1.694 4.180 27.460 1.00 83.50 152 GLY A CA 1
ATOM 1229 C C . GLY A 1 152 ? -2.806 5.148 27.039 1.00 83.50 152 GLY A C 1
ATOM 1230 O O . GLY A 1 152 ? -3.464 4.992 26.009 1.00 83.50 152 GLY A O 1
ATOM 1231 N N . SER A 1 153 ? -3.033 6.184 27.848 1.00 82.00 153 SER A N 1
ATOM 1232 C CA . SER A 1 153 ? -4.165 7.111 27.678 1.00 82.00 153 SER A CA 1
ATOM 1233 C C . SER A 1 153 ? -4.143 7.883 26.354 1.00 82.00 153 SER A C 1
ATOM 1235 O O . SER A 1 153 ? -5.185 8.073 25.725 1.00 82.00 153 SER A O 1
ATOM 1237 N N . GLY A 1 154 ? -2.956 8.284 25.885 1.00 85.06 154 GLY A N 1
ATOM 1238 C CA . GLY A 1 154 ? -2.787 8.954 24.594 1.00 85.06 154 GLY A CA 1
ATOM 1239 C C . GLY A 1 154 ? -3.203 8.071 23.414 1.00 85.06 154 GLY A C 1
ATOM 1240 O O . GLY A 1 154 ? -3.943 8.524 22.538 1.00 85.06 154 GLY A O 1
ATOM 1241 N N . GLY A 1 155 ? -2.788 6.800 23.423 1.00 87.69 155 GLY A N 1
ATOM 1242 C CA . GLY A 1 155 ? -3.172 5.835 22.397 1.00 87.69 155 GLY A CA 1
ATOM 1243 C C . GLY A 1 155 ? -4.655 5.487 22.441 1.00 87.69 155 GLY A C 1
ATOM 1244 O O . GLY A 1 155 ? -5.303 5.480 21.395 1.00 87.69 155 GLY A O 1
ATOM 1245 N N . MET A 1 156 ? -5.230 5.339 23.638 1.00 87.31 156 MET A N 1
ATOM 1246 C CA . MET A 1 156 ? -6.670 5.113 23.803 1.00 87.31 156 MET A CA 1
ATOM 1247 C C . MET A 1 156 ? -7.504 6.267 23.237 1.00 87.31 156 MET A C 1
ATOM 1249 O O . MET A 1 156 ? -8.476 6.038 22.518 1.00 87.31 156 MET A O 1
ATOM 1253 N N . GLY A 1 157 ? -7.101 7.517 23.488 1.00 88.75 157 GLY A N 1
ATOM 1254 C CA . GLY A 1 157 ? -7.763 8.689 22.910 1.00 88.75 157 GLY A CA 1
ATOM 1255 C C . GLY A 1 157 ? -7.666 8.745 21.379 1.00 88.75 157 GLY A C 1
ATOM 1256 O O . GLY A 1 157 ? -8.612 9.166 20.710 1.00 88.75 157 GLY A O 1
ATOM 1257 N N . ASN A 1 158 ? -6.546 8.299 20.804 1.00 90.88 158 ASN A N 1
ATOM 1258 C CA . ASN A 1 158 ? -6.377 8.198 19.354 1.00 90.88 158 ASN A CA 1
ATOM 1259 C C . ASN A 1 158 ? -7.253 7.097 18.746 1.00 90.88 158 ASN A C 1
ATOM 1261 O O . ASN A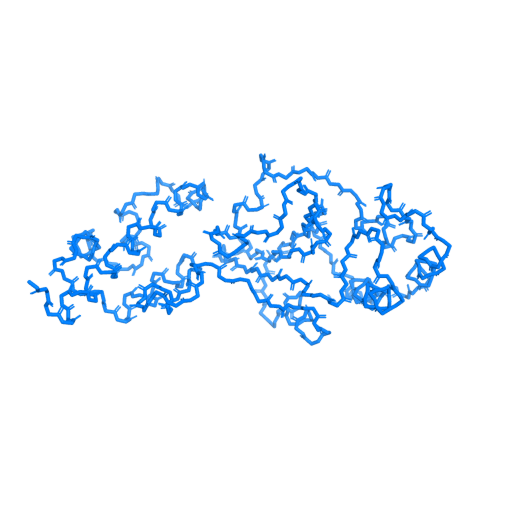 1 158 ? -7.968 7.371 17.779 1.00 90.88 158 ASN A O 1
ATOM 1265 N N . LEU A 1 159 ? -7.268 5.907 19.351 1.00 90.88 159 LEU A N 1
ATOM 1266 C CA . LEU A 1 159 ? -8.132 4.803 18.939 1.00 90.88 159 LEU A CA 1
ATOM 1267 C C . LEU A 1 159 ? -9.611 5.205 18.998 1.00 90.88 159 LEU A C 1
ATOM 1269 O O . LEU A 1 159 ? -10.332 5.001 18.025 1.00 90.88 159 LEU A O 1
ATOM 1273 N N . LYS A 1 160 ? -10.053 5.853 20.086 1.00 90.75 160 LYS A N 1
ATOM 1274 C CA . LYS A 1 160 ? -11.423 6.373 20.227 1.00 90.75 160 LYS A CA 1
ATOM 1275 C C . LYS A 1 160 ? -11.821 7.247 19.041 1.00 90.75 160 LYS A C 1
ATOM 1277 O O . LYS A 1 160 ? -12.857 7.013 18.425 1.00 90.75 160 LYS A O 1
ATOM 1282 N N . ARG A 1 161 ? -10.993 8.247 18.712 1.00 91.56 161 ARG A N 1
ATOM 1283 C CA . ARG A 1 161 ? -11.253 9.169 17.594 1.00 91.56 161 ARG A CA 1
ATOM 1284 C C . ARG A 1 161 ? -11.340 8.431 16.265 1.00 91.56 161 ARG A C 1
ATOM 1286 O O . ARG A 1 161 ? -12.235 8.719 15.478 1.00 91.56 161 ARG A O 1
ATOM 1293 N N . PHE A 1 162 ? -10.447 7.469 16.039 1.00 91.62 162 PHE A N 1
ATOM 1294 C CA . PHE A 1 162 ? -10.463 6.653 14.831 1.00 91.62 162 PHE A CA 1
ATOM 1295 C C . PHE A 1 162 ? -11.737 5.795 14.732 1.00 91.62 162 PHE A C 1
ATOM 1297 O O . PHE A 1 162 ? -12.417 5.832 13.711 1.00 91.62 162 PHE A O 1
ATOM 1304 N N . LEU A 1 163 ? -12.139 5.100 15.801 1.00 90.88 163 LEU A N 1
ATOM 1305 C CA . LEU A 1 163 ? -13.376 4.306 15.825 1.00 90.88 163 LEU A CA 1
ATOM 1306 C C . LEU A 1 163 ? -14.626 5.176 15.621 1.00 90.88 163 LEU A C 1
ATOM 1308 O O . LEU A 1 163 ? -15.521 4.811 14.858 1.00 90.88 163 LEU A O 1
ATOM 1312 N N . GLN A 1 164 ? -14.675 6.350 16.254 1.00 90.44 164 GLN A N 1
ATOM 1313 C CA . GLN A 1 164 ? -15.752 7.322 16.054 1.00 90.44 164 GLN A CA 1
ATOM 1314 C C . GLN A 1 164 ? -15.806 7.823 14.608 1.00 90.44 164 GLN A C 1
ATOM 1316 O O . GLN A 1 164 ? -16.897 7.944 14.059 1.00 90.44 164 GLN A O 1
ATOM 1321 N N . PHE A 1 165 ? -14.656 8.058 13.968 1.00 90.25 165 PHE A N 1
ATOM 1322 C CA . PHE A 1 165 ? -14.586 8.381 12.543 1.00 90.25 165 PHE A CA 1
ATOM 1323 C C . PHE A 1 165 ? -15.184 7.260 11.678 1.00 90.25 165 PHE A C 1
ATOM 1325 O O . PHE A 1 165 ? -16.045 7.537 10.840 1.00 90.25 165 PHE A O 1
ATOM 1332 N N . LEU A 1 166 ? -14.801 5.999 11.916 1.00 88.94 166 LEU A N 1
ATOM 1333 C CA . LEU A 1 166 ? -15.327 4.856 11.162 1.00 88.94 166 LEU A CA 1
ATOM 1334 C C . LEU A 1 166 ? -16.859 4.734 11.295 1.00 88.94 166 LEU A C 1
ATOM 1336 O O . LEU A 1 166 ? -17.546 4.544 10.287 1.00 88.94 166 LEU A O 1
ATOM 1340 N N . LYS A 1 167 ? -17.405 4.917 12.510 1.00 86.19 167 LYS A N 1
ATOM 1341 C CA . LYS A 1 167 ? -18.862 4.947 12.761 1.00 86.19 167 LYS A CA 1
ATOM 1342 C C . LYS A 1 167 ? -19.556 6.125 12.077 1.00 86.19 167 LYS A C 1
ATOM 1344 O O . LYS A 1 167 ? -20.567 5.952 11.394 1.00 86.19 167 LYS A O 1
ATOM 1349 N N . ALA A 1 168 ? -19.015 7.330 12.247 1.00 84.62 168 ALA A N 1
ATOM 1350 C CA . ALA A 1 168 ? -19.602 8.570 11.745 1.00 84.62 168 ALA A CA 1
ATOM 1351 C C . ALA A 1 168 ? -19.625 8.633 10.219 1.00 84.62 168 ALA A C 1
ATOM 1353 O O . ALA A 1 168 ? -20.510 9.244 9.632 1.00 84.62 168 ALA A O 1
ATOM 1354 N N . ARG A 1 169 ? -18.670 7.995 9.548 1.00 78.94 169 ARG A N 1
ATOM 1355 C CA . ARG A 1 169 ? -18.683 7.916 8.090 1.00 78.94 169 ARG A CA 1
ATOM 1356 C C . ARG A 1 169 ? -19.570 6.794 7.564 1.00 78.94 169 ARG A C 1
ATOM 1358 O O . ARG A 1 169 ? -19.673 6.672 6.347 1.00 78.94 169 ARG A O 1
ATOM 1365 N N . ARG A 1 170 ? -20.183 5.990 8.459 1.00 70.50 170 ARG A N 1
ATOM 1366 C CA . ARG A 1 170 ? -20.753 4.668 8.153 1.00 70.50 170 ARG A CA 1
ATOM 1367 C C . ARG A 1 170 ? -19.937 4.048 7.054 1.00 70.50 170 ARG A C 1
ATOM 1369 O O . ARG A 1 170 ? -20.497 3.750 5.997 1.00 70.50 170 ARG A O 1
ATOM 1376 N N . ILE A 1 171 ? -18.613 4.004 7.225 1.00 60.28 171 ILE A N 1
ATOM 1377 C CA . ILE A 1 171 ? -17.827 3.449 6.146 1.00 60.28 171 ILE A CA 1
ATOM 1378 C C . ILE A 1 171 ? -18.357 2.027 6.075 1.00 60.28 171 ILE A C 1
ATOM 1380 O O . ILE A 1 171 ? -18.195 1.249 7.017 1.00 60.28 171 ILE A O 1
ATOM 1384 N N . HIS A 1 172 ? -19.140 1.762 5.022 1.00 51.75 172 HIS A N 1
ATOM 1385 C CA . HIS A 1 172 ? -19.794 0.500 4.713 1.00 51.75 172 HIS A CA 1
ATOM 1386 C C . HIS A 1 172 ? -18.679 -0.398 4.215 1.00 51.75 172 HIS A C 1
ATOM 1388 O O . HIS A 1 172 ? -18.685 -0.919 3.102 1.00 51.75 172 HIS A O 1
ATOM 1394 N N . LEU A 1 173 ? -17.638 -0.462 5.033 1.00 54.38 173 LEU A N 1
ATOM 1395 C CA . LEU A 1 173 ? -16.454 -1.180 4.781 1.00 54.38 173 LEU A CA 1
ATOM 1396 C C . LEU A 1 173 ? -16.980 -2.599 4.744 1.00 54.38 173 LEU A C 1
ATOM 1398 O O . LEU A 1 173 ? -17.423 -3.161 5.746 1.00 54.38 173 LEU A O 1
ATOM 1402 N N . LYS A 1 174 ? -16.795 -3.231 3.603 1.00 56.16 174 LYS A N 1
ATOM 1403 C CA . LYS A 1 174 ? -16.265 -4.583 3.656 1.00 56.16 174 LYS A CA 1
ATOM 1404 C C . LYS A 1 174 ? -14.845 -4.474 4.241 1.00 56.16 174 LYS A C 1
ATOM 1406 O O . LYS A 1 174 ? -13.886 -4.684 3.511 1.00 56.16 174 LYS A O 1
ATOM 1411 N N . ALA A 1 175 ? -14.737 -3.976 5.482 1.00 61.56 175 ALA A N 1
ATOM 1412 C CA . ALA A 1 175 ? -13.526 -3.937 6.277 1.00 61.56 175 ALA A CA 1
ATOM 1413 C C . ALA A 1 175 ? -13.541 -5.258 6.961 1.00 61.56 175 ALA A C 1
ATOM 1415 O O . ALA A 1 175 ? -14.294 -5.493 7.905 1.00 61.56 175 ALA A O 1
ATOM 1416 N N . ASP A 1 176 ? -12.706 -6.109 6.428 1.00 76.69 176 ASP A N 1
ATOM 1417 C CA . ASP A 1 176 ? -12.367 -7.302 7.128 1.00 76.69 176 ASP A CA 1
ATOM 1418 C C . ASP A 1 176 ? -11.210 -6.925 8.061 1.00 76.69 176 ASP A C 1
ATOM 1420 O O . ASP A 1 176 ? -10.218 -6.304 7.653 1.00 76.69 176 ASP A O 1
ATOM 1424 N N . SER A 1 177 ? -11.413 -7.202 9.346 1.00 83.88 177 SER A N 1
ATOM 1425 C CA . SER A 1 177 ? -10.353 -7.172 10.340 1.00 83.88 177 SER A CA 1
ATOM 1426 C C . SER A 1 177 ? -9.583 -8.477 10.286 1.00 83.88 177 SER A C 1
ATOM 1428 O O . SER A 1 177 ? -10.166 -9.556 10.154 1.00 83.88 177 SER A O 1
ATOM 1430 N N . PHE A 1 178 ? -8.268 -8.372 10.399 1.00 83.69 178 PHE A N 1
ATOM 1431 C CA . PHE A 1 178 ? -7.391 -9.528 10.419 1.00 83.69 178 PHE A CA 1
ATOM 1432 C C . PHE A 1 178 ? -6.306 -9.369 11.459 1.00 83.69 178 PHE A C 1
ATOM 1434 O O . PHE A 1 178 ? -5.942 -8.247 11.820 1.00 83.69 178 PHE A O 1
ATOM 1441 N N . ASP A 1 179 ? -5.753 -10.503 11.866 1.00 84.62 179 ASP A N 1
ATOM 1442 C CA . ASP A 1 179 ? -4.537 -10.568 12.658 1.00 84.62 179 ASP A CA 1
ATOM 1443 C C . ASP A 1 179 ? -3.416 -11.256 11.873 1.00 84.62 179 ASP A C 1
ATOM 1445 O O . ASP A 1 179 ? -3.641 -12.196 11.101 1.00 84.62 179 ASP A O 1
ATOM 1449 N N . ARG A 1 180 ? -2.187 -10.802 12.114 1.00 85.00 180 ARG A N 1
ATOM 145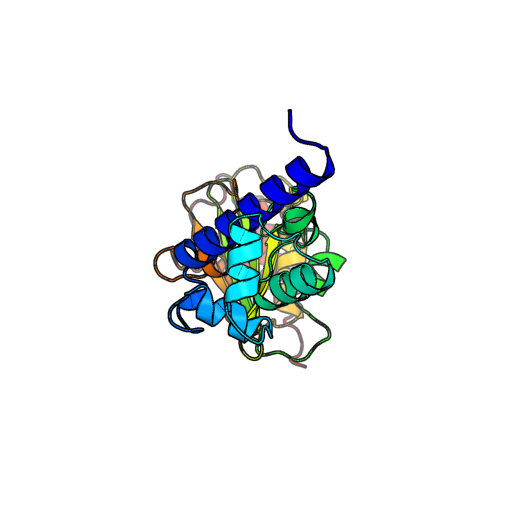0 C CA . ARG A 1 180 ? -0.953 -11.471 11.715 1.00 85.00 180 ARG A CA 1
ATOM 1451 C C . ARG A 1 180 ? -0.093 -11.762 12.932 1.00 85.00 180 ARG A C 1
ATOM 1453 O O . ARG A 1 180 ? 0.024 -10.946 13.836 1.00 85.00 180 ARG A O 1
ATOM 1460 N N . ALA A 1 181 ? 0.509 -12.948 12.928 1.00 83.38 181 ALA A N 1
ATOM 1461 C CA . ALA A 1 181 ? 1.423 -13.387 13.981 1.00 83.38 181 ALA A CA 1
ATOM 1462 C C . ALA A 1 181 ? 2.839 -12.802 13.829 1.00 83.38 181 ALA A C 1
ATOM 1464 O O . ALA A 1 181 ? 3.637 -12.878 14.758 1.00 83.38 181 ALA A O 1
ATOM 1465 N N . GLU A 1 182 ? 3.146 -12.254 12.657 1.00 86.00 182 GLU A N 1
ATOM 1466 C CA . GLU A 1 182 ? 4.389 -11.542 12.365 1.00 86.00 182 GLU A CA 1
ATOM 1467 C C . GLU A 1 182 ? 4.306 -10.103 12.904 1.00 86.00 182 GLU A C 1
ATOM 1469 O O . GLU A 1 182 ? 3.212 -9.587 13.154 1.00 86.00 182 GLU A O 1
ATOM 1474 N N . ASN A 1 183 ? 5.455 -9.454 13.082 1.00 85.69 183 ASN A N 1
ATOM 1475 C CA . ASN A 1 183 ? 5.514 -8.013 13.333 1.00 85.69 183 ASN A CA 1
ATOM 1476 C C . ASN A 1 183 ? 5.277 -7.242 12.031 1.00 85.69 183 ASN A C 1
ATOM 1478 O O . ASN A 1 183 ? 5.342 -7.820 10.946 1.00 85.69 183 ASN A O 1
ATOM 1482 N N . SER A 1 184 ? 5.053 -5.931 12.121 1.00 83.88 184 SER A N 1
ATOM 1483 C CA . SER A 1 184 ? 4.892 -5.070 10.942 1.00 83.88 184 SER A CA 1
ATOM 1484 C C . SER A 1 184 ? 6.206 -4.757 10.215 1.00 83.88 184 SER A C 1
ATOM 1486 O O . SER A 1 184 ? 6.265 -3.825 9.411 1.00 83.88 184 SER A O 1
ATOM 1488 N N . ASP A 1 185 ? 7.273 -5.496 10.515 1.00 81.06 185 ASP A N 1
ATOM 1489 C CA . ASP A 1 185 ? 8.520 -5.411 9.769 1.00 81.06 185 ASP A CA 1
ATOM 1490 C C . ASP A 1 185 ? 8.224 -5.711 8.286 1.00 81.06 185 ASP A C 1
ATOM 1492 O O . ASP A 1 185 ? 7.344 -6.506 7.949 1.00 81.06 185 ASP A O 1
ATOM 1496 N N . ASP A 1 186 ? 8.921 -5.028 7.383 1.00 82.69 186 ASP A N 1
ATOM 1497 C CA . ASP A 1 186 ? 8.836 -5.271 5.941 1.00 82.69 186 ASP A CA 1
ATOM 1498 C C . ASP A 1 186 ? 7.491 -4.942 5.257 1.00 82.69 186 ASP A C 1
ATOM 1500 O O . ASP A 1 186 ? 7.294 -5.321 4.100 1.00 82.69 186 ASP A O 1
ATOM 1504 N N . THR A 1 187 ? 6.586 -4.160 5.875 1.00 85.69 187 THR A N 1
ATOM 1505 C CA . THR A 1 187 ? 5.325 -3.734 5.213 1.00 85.69 187 THR A CA 1
ATOM 1506 C C . THR A 1 187 ? 5.524 -2.987 3.892 1.00 85.69 187 THR A C 1
ATOM 1508 O O . THR A 1 187 ? 4.605 -2.932 3.078 1.00 85.69 187 THR A O 1
ATOM 1511 N N . GLY A 1 188 ? 6.714 -2.417 3.675 1.00 91.12 188 GLY A N 1
ATOM 1512 C CA . GLY A 1 188 ? 7.092 -1.757 2.428 1.00 91.12 188 GLY A CA 1
ATOM 1513 C C . GLY A 1 188 ? 7.661 -2.691 1.352 1.00 91.12 188 GLY A C 1
ATOM 1514 O O . GLY A 1 188 ? 7.768 -2.296 0.189 1.00 91.12 188 GLY A O 1
ATOM 1515 N N . LEU A 1 189 ? 8.054 -3.919 1.707 1.00 93.12 189 LEU A N 1
ATOM 1516 C CA . LEU A 1 189 ? 8.751 -4.835 0.796 1.00 93.12 189 LEU A CA 1
ATOM 1517 C C . LEU A 1 189 ? 7.799 -5.644 -0.089 1.00 93.12 189 LEU A C 1
ATOM 1519 O O . LEU A 1 189 ? 8.201 -6.095 -1.163 1.00 93.12 189 LEU A O 1
ATOM 1523 N N . HIS A 1 190 ? 6.542 -5.788 0.331 1.00 93.94 190 HIS A N 1
ATOM 1524 C CA . HIS A 1 190 ? 5.515 -6.535 -0.387 1.00 93.94 190 HIS A CA 1
ATOM 1525 C C . HIS A 1 190 ? 4.436 -5.618 -0.960 1.00 93.94 190 HIS A C 1
ATOM 1527 O O . HIS A 1 190 ? 4.008 -4.652 -0.329 1.00 93.94 190 HIS A O 1
ATOM 1533 N N . HIS A 1 191 ? 3.932 -5.960 -2.144 1.00 95.00 191 HIS A N 1
ATOM 1534 C CA . HIS A 1 191 ? 2.776 -5.292 -2.729 1.00 95.00 191 HIS A CA 1
ATOM 1535 C C . HIS A 1 191 ? 1.552 -5.459 -1.803 1.00 95.00 191 HIS A C 1
ATOM 1537 O O . HIS A 1 191 ? 1.340 -6.559 -1.287 1.00 95.00 191 HIS A O 1
ATOM 1543 N N . PRO A 1 192 ? 0.675 -4.446 -1.627 1.00 93.88 192 PRO A N 1
ATOM 1544 C CA . PRO A 1 192 ? -0.436 -4.518 -0.670 1.00 93.88 192 PRO A CA 1
ATOM 1545 C C . PRO A 1 192 ? -1.346 -5.744 -0.834 1.00 93.88 192 PRO A C 1
ATOM 1547 O O . PRO A 1 192 ? -1.851 -6.286 0.148 1.00 93.88 192 PRO A O 1
ATOM 1550 N N . CYS A 1 193 ? -1.519 -6.243 -2.061 1.00 92.38 193 CYS A N 1
ATOM 1551 C CA . CYS A 1 193 ? -2.307 -7.453 -2.301 1.00 92.38 193 CYS A CA 1
ATOM 1552 C C . CYS A 1 193 ? -1.762 -8.698 -1.576 1.00 92.38 193 CYS A C 1
ATOM 1554 O O . CYS A 1 193 ? -2.560 -9.575 -1.258 1.00 92.38 193 CYS A O 1
ATOM 1556 N N . TYR A 1 194 ? -0.460 -8.772 -1.257 1.00 91.75 194 TYR A N 1
ATOM 1557 C CA . TYR A 1 194 ? 0.137 -9.847 -0.451 1.00 91.75 194 TYR A CA 1
ATOM 1558 C C . TYR A 1 194 ? -0.538 -9.987 0.905 1.00 91.75 194 TYR A C 1
ATOM 1560 O O . TYR A 1 194 ? -0.886 -11.087 1.340 1.00 91.75 194 TYR A O 1
ATOM 1568 N N . TYR A 1 195 ? -0.791 -8.853 1.540 1.00 88.88 195 TYR A N 1
ATOM 1569 C CA . TYR A 1 195 ? -1.428 -8.804 2.840 1.00 88.88 195 TYR A CA 1
ATOM 1570 C C . TYR A 1 195 ? -2.933 -9.071 2.763 1.00 88.88 195 TYR A C 1
ATOM 1572 O O . TYR A 1 195 ? -3.512 -9.498 3.750 1.00 88.88 195 TYR A O 1
ATOM 1580 N N . ALA A 1 196 ? -3.559 -8.889 1.597 1.00 86.06 196 ALA A N 1
ATOM 1581 C CA . ALA A 1 196 ? -4.993 -9.078 1.397 1.00 86.06 196 ALA A CA 1
ATOM 1582 C C . ALA A 1 196 ? -5.404 -10.506 0.962 1.00 86.06 196 ALA A C 1
ATOM 1584 O O . ALA A 1 196 ? -6.589 -10.751 0.717 1.00 86.06 196 ALA A O 1
ATOM 1585 N N . ARG A 1 197 ? -4.466 -11.458 0.826 1.00 79.12 197 ARG A N 1
ATOM 1586 C CA . ARG A 1 197 ? -4.786 -12.825 0.364 1.00 79.12 197 ARG A CA 1
ATOM 1587 C C . ARG A 1 197 ? -5.334 -13.707 1.474 1.00 79.12 197 ARG A C 1
ATOM 1589 O O . ARG A 1 197 ? -4.798 -13.741 2.574 1.00 79.12 197 ARG A O 1
ATOM 1596 N N . ASN A 1 198 ? -6.316 -14.541 1.128 1.00 66.25 198 ASN A N 1
ATOM 1597 C CA . ASN A 1 198 ? -6.961 -15.481 2.052 1.00 66.25 198 ASN A CA 1
ATOM 1598 C C . ASN A 1 198 ? -5.984 -16.424 2.777 1.00 66.25 198 ASN A C 1
ATOM 1600 O O . ASN A 1 198 ? -6.211 -16.752 3.933 1.00 66.25 198 ASN A O 1
ATOM 1604 N N . SER A 1 199 ? -4.907 -16.873 2.122 1.00 59.75 199 SER A N 1
ATOM 1605 C CA . SER A 1 199 ? -3.895 -17.741 2.750 1.00 59.75 199 SER A CA 1
ATOM 1606 C C . SER A 1 199 ? -3.068 -17.029 3.820 1.00 59.75 199 SER A C 1
ATOM 1608 O O . SER A 1 199 ? -2.445 -17.683 4.650 1.00 59.75 199 SER A O 1
ATOM 1610 N N . ALA A 1 200 ? -3.051 -15.702 3.787 1.00 62.91 200 ALA A N 1
ATOM 1611 C CA . ALA A 1 200 ? -2.180 -14.858 4.582 1.00 62.91 200 ALA A CA 1
ATOM 1612 C C . ALA A 1 200 ? -2.970 -14.031 5.618 1.00 62.91 200 ALA A C 1
ATOM 1614 O O . ALA A 1 200 ? -2.440 -13.099 6.223 1.00 62.91 200 ALA A O 1
ATOM 1615 N N . LEU A 1 201 ? -4.250 -14.365 5.798 1.00 69.38 201 LEU A N 1
ATOM 1616 C CA . LEU A 1 201 ? -5.215 -13.622 6.588 1.00 69.38 201 LEU A CA 1
ATOM 1617 C C . LEU A 1 201 ? -5.948 -14.554 7.557 1.00 69.38 201 LEU A C 1
ATOM 1619 O O . LEU A 1 201 ? -6.702 -15.430 7.137 1.00 69.38 201 LEU A O 1
ATOM 1623 N N . ALA A 1 202 ? -5.779 -14.328 8.861 1.00 76.50 202 ALA A N 1
ATOM 1624 C CA . ALA A 1 202 ? -6.689 -14.862 9.867 1.00 76.50 202 ALA A CA 1
ATOM 1625 C C . ALA A 1 202 ? -7.818 -13.846 10.055 1.00 76.50 202 ALA A C 1
ATOM 1627 O O . ALA A 1 202 ? -7.616 -12.823 10.708 1.00 76.50 202 ALA A O 1
ATOM 1628 N N . GLN A 1 203 ? -8.970 -14.077 9.417 1.00 77.38 203 GLN A N 1
ATOM 1629 C CA . GLN A 1 203 ? -10.121 -13.186 9.571 1.00 77.38 203 GLN A CA 1
ATOM 1630 C C . GLN A 1 203 ? -10.588 -13.204 11.023 1.00 77.38 203 GLN A C 1
ATOM 1632 O O . GLN A 1 203 ? -10.841 -14.268 11.589 1.00 77.38 203 GLN A O 1
ATOM 1637 N N . THR A 1 204 ? -10.702 -12.018 11.606 1.00 82.50 204 THR A N 1
ATOM 1638 C CA . THR A 1 204 ? -11.151 -11.812 12.978 1.00 82.50 204 THR A CA 1
ATOM 1639 C C . THR A 1 204 ? -12.240 -10.754 13.015 1.00 82.50 204 THR A C 1
ATOM 1641 O O . THR A 1 204 ? -12.500 -10.045 12.042 1.00 82.50 204 THR A O 1
ATOM 1644 N N . ASP A 1 205 ? -12.926 -10.658 14.142 1.00 85.00 205 ASP A N 1
ATOM 1645 C CA . ASP A 1 205 ? -14.029 -9.734 14.379 1.00 85.00 205 ASP A CA 1
ATOM 1646 C C . ASP A 1 205 ? -13.638 -8.608 15.349 1.00 85.00 205 ASP A C 1
ATOM 1648 O O . ASP A 1 205 ? -14.517 -7.920 15.867 1.00 85.00 205 ASP A O 1
ATOM 1652 N N . TRP A 1 206 ? -12.333 -8.372 15.566 1.00 87.62 206 TRP A N 1
ATOM 1653 C CA . TRP A 1 206 ? -11.867 -7.358 16.516 1.00 87.62 206 TRP A CA 1
ATOM 1654 C C . TRP A 1 206 ? -12.437 -5.972 16.198 1.00 87.62 206 TRP A C 1
ATOM 1656 O O . TRP A 1 206 ? -12.847 -5.255 17.107 1.00 87.62 206 TRP A O 1
ATOM 1666 N N . LEU A 1 207 ? -12.529 -5.593 14.918 1.00 88.88 207 LEU A N 1
ATOM 1667 C CA . LEU A 1 207 ? -13.044 -4.280 14.532 1.00 88.88 207 LEU A CA 1
ATOM 1668 C C . LEU A 1 207 ? -14.554 -4.166 14.806 1.00 88.88 207 LEU A C 1
ATOM 1670 O O . LEU A 1 207 ? -14.946 -3.225 15.501 1.00 88.88 207 LEU A O 1
ATOM 1674 N N . PRO A 1 208 ? -15.408 -5.102 14.338 1.00 87.44 208 PRO A N 1
ATOM 1675 C CA . PRO A 1 208 ? -16.809 -5.161 14.748 1.00 87.44 208 PRO A CA 1
ATOM 1676 C C . PRO A 1 208 ? -17.014 -5.122 16.266 1.00 87.44 208 PRO A C 1
ATOM 1678 O O . PRO A 1 208 ? -17.876 -4.378 16.733 1.00 87.44 208 PRO A O 1
ATOM 1681 N N . GLN A 1 209 ? -16.215 -5.871 17.033 1.00 88.00 209 GLN A N 1
ATOM 1682 C CA . GLN A 1 209 ? -16.287 -5.877 18.493 1.00 88.00 209 GLN A CA 1
ATOM 1683 C C . GLN A 1 209 ? -16.038 -4.474 19.069 1.00 88.00 209 GLN A C 1
ATOM 1685 O O . GLN A 1 209 ? -16.895 -3.959 19.789 1.00 88.00 209 GLN A O 1
ATOM 1690 N N . LEU A 1 210 ? -14.945 -3.804 18.684 1.00 89.19 210 LEU A N 1
ATOM 1691 C CA . LEU A 1 210 ? -14.632 -2.451 19.167 1.00 89.19 210 LEU A CA 1
ATOM 1692 C C . LEU A 1 210 ? -15.712 -1.427 18.803 1.00 89.19 210 LEU A C 1
ATOM 1694 O O . LEU A 1 210 ? -16.071 -0.585 19.625 1.00 89.19 210 LEU A O 1
ATOM 1698 N N . LEU A 1 211 ? -16.249 -1.488 17.581 1.00 88.12 211 LEU A N 1
ATOM 1699 C CA . LEU A 1 211 ? -17.299 -0.568 17.126 1.00 88.12 211 LEU A CA 1
ATOM 1700 C C . LEU A 1 211 ? -18.611 -0.744 17.909 1.00 88.12 211 LEU A C 1
ATOM 1702 O O . LEU A 1 211 ? -19.376 0.211 18.056 1.00 88.12 211 LEU A O 1
ATOM 1706 N N . GLN A 1 212 ? -18.854 -1.945 18.440 1.00 87.69 212 GLN A N 1
ATOM 1707 C CA . GLN A 1 212 ? -19.979 -2.262 19.328 1.00 87.69 212 GLN A CA 1
ATOM 1708 C C . GLN A 1 212 ? -19.690 -1.949 20.806 1.00 87.69 212 GLN A C 1
ATOM 1710 O O . GLN A 1 212 ? -20.574 -2.094 21.650 1.00 87.69 212 GLN A O 1
ATOM 1715 N N . GLY A 1 213 ? -18.477 -1.491 21.121 1.00 87.94 213 GLY A N 1
ATOM 1716 C CA . GLY A 1 213 ? -18.035 -1.203 22.481 1.00 87.94 213 GLY A CA 1
ATOM 1717 C C . GLY A 1 213 ? -17.561 -2.431 23.261 1.00 87.94 213 GLY A C 1
ATOM 1718 O O . GLY A 1 213 ? -17.499 -2.376 24.487 1.00 87.94 213 GLY A O 1
ATOM 1719 N N . ASN A 1 214 ? -17.246 -3.528 22.572 1.00 87.81 214 ASN A N 1
ATOM 1720 C CA . ASN A 1 214 ? -16.717 -4.751 23.164 1.00 87.81 214 ASN A CA 1
ATOM 1721 C C . ASN A 1 214 ? -15.193 -4.788 23.021 1.00 87.81 214 ASN A C 1
ATOM 1723 O O . ASN A 1 214 ? -14.644 -4.397 21.990 1.00 87.81 214 ASN A O 1
ATOM 1727 N N . LEU A 1 215 ? -14.512 -5.271 24.056 1.00 83.75 215 LEU A N 1
ATOM 1728 C CA . LEU A 1 215 ? -13.069 -5.471 24.036 1.00 83.75 215 LEU A CA 1
ATOM 1729 C C . LEU A 1 215 ? -12.739 -6.848 23.433 1.00 83.75 215 LEU A C 1
ATOM 1731 O O . LEU A 1 215 ? -13.188 -7.844 24.000 1.00 83.75 215 LEU A O 1
ATOM 1735 N N . PRO A 1 216 ? -11.939 -6.933 22.351 1.00 81.94 216 PRO A N 1
ATOM 1736 C CA . PRO A 1 216 ? -11.473 -8.213 21.834 1.00 81.94 216 PRO A CA 1
ATOM 1737 C C . PRO A 1 216 ? -10.612 -8.965 22.854 1.00 81.94 216 PRO A C 1
ATOM 1739 O O . PRO A 1 216 ? -9.809 -8.369 23.580 1.00 81.94 216 PRO A O 1
ATOM 1742 N N . ASP A 1 217 ? -10.739 -10.291 22.876 1.00 70.69 217 ASP A N 1
ATOM 1743 C CA . ASP A 1 217 ? -9.916 -11.148 23.727 1.00 70.69 217 ASP A CA 1
ATOM 1744 C C . ASP A 1 217 ? -8.414 -10.881 23.488 1.00 70.69 217 ASP A C 1
ATOM 1746 O O . ASP A 1 217 ? -7.956 -10.791 22.348 1.00 70.69 217 ASP A O 1
ATOM 1750 N N . ARG A 1 218 ? -7.620 -10.829 24.571 1.00 66.25 218 ARG A N 1
ATOM 1751 C CA . ARG A 1 218 ? -6.142 -10.672 24.568 1.00 66.25 218 ARG A CA 1
ATOM 1752 C C . ARG A 1 218 ? -5.593 -9.278 24.210 1.00 66.25 218 ARG A C 1
ATOM 1754 O O . ARG A 1 218 ? -4.416 -9.176 23.873 1.00 66.25 218 ARG A O 1
ATOM 1761 N N . TRP A 1 219 ? -6.407 -8.223 24.269 1.00 69.50 219 TRP A N 1
ATOM 1762 C CA . TRP A 1 219 ? -5.969 -6.857 23.927 1.00 69.50 219 TRP A CA 1
ATOM 1763 C C . TRP A 1 219 ? -5.553 -5.965 25.100 1.00 69.50 219 TRP A C 1
ATOM 1765 O O . TRP A 1 219 ? -4.844 -4.985 24.875 1.00 69.50 219 TRP A O 1
ATOM 1775 N N . ALA A 1 220 ? -6.040 -6.242 26.310 1.00 62.41 220 ALA A N 1
ATOM 1776 C CA . ALA A 1 220 ? -5.677 -5.476 27.496 1.00 62.41 220 ALA A CA 1
ATOM 1777 C C . ALA A 1 220 ? -5.733 -6.348 28.752 1.00 62.41 220 ALA A C 1
ATOM 1779 O O . ALA A 1 220 ? -6.749 -6.987 29.034 1.00 62.41 220 ALA A O 1
ATOM 1780 N N . SER A 1 221 ? -4.661 -6.313 29.539 1.00 59.09 221 SER A N 1
ATOM 1781 C CA . SER A 1 221 ? -4.614 -6.854 30.901 1.00 59.09 221 SER A CA 1
ATOM 1782 C C . SER A 1 221 ? -5.338 -5.964 31.932 1.00 59.09 221 SER A C 1
ATOM 1784 O O . SER A 1 221 ? -5.836 -6.489 32.927 1.00 59.09 221 SER A O 1
ATOM 1786 N N . ASP A 1 222 ? -5.482 -4.655 31.671 1.00 63.88 222 ASP A N 1
ATOM 1787 C CA . ASP A 1 222 ? -6.368 -3.735 32.408 1.00 63.88 222 ASP A CA 1
ATOM 1788 C C . ASP A 1 222 ? -7.447 -3.172 31.473 1.00 63.88 222 ASP A C 1
ATOM 1790 O O . ASP A 1 222 ? -7.221 -2.264 30.672 1.00 63.88 222 ASP A O 1
ATOM 1794 N N . ALA A 1 223 ? -8.638 -3.760 31.550 1.00 69.31 223 ALA A N 1
ATOM 1795 C CA . ALA A 1 223 ? -9.739 -3.460 30.646 1.00 69.31 223 ALA A CA 1
ATOM 1796 C C . ALA A 1 223 ? -10.578 -2.247 31.084 1.00 69.31 223 ALA A C 1
ATOM 1798 O O . ALA A 1 223 ? -11.487 -1.858 30.360 1.00 69.31 223 ALA A O 1
ATOM 1799 N N . SER A 1 224 ? -10.351 -1.660 32.262 1.00 77.69 224 SER A N 1
ATOM 1800 C CA . SER A 1 224 ? -11.298 -0.709 32.864 1.00 77.69 224 SER A CA 1
ATOM 1801 C C . SER A 1 224 ? -11.399 0.625 32.104 1.00 77.69 224 SER A C 1
ATOM 1803 O O . SER A 1 224 ? -12.490 1.003 31.669 1.00 77.69 224 SER A O 1
ATOM 1805 N N . GLU A 1 225 ? -10.273 1.303 31.866 1.00 79.38 225 GLU A N 1
ATOM 1806 C CA . GLU A 1 225 ? -10.220 2.548 31.077 1.00 79.38 225 GLU A CA 1
ATOM 1807 C C . GLU A 1 225 ? -10.622 2.317 29.615 1.00 79.38 225 GLU A C 1
ATOM 1809 O O . GLU A 1 225 ? -11.350 3.116 29.017 1.00 79.38 225 GLU A O 1
ATOM 1814 N N . LEU A 1 226 ? -10.197 1.184 29.053 1.00 80.44 226 LEU A N 1
ATOM 1815 C CA . LEU A 1 226 ? -10.494 0.820 27.676 1.00 80.44 226 LEU A CA 1
ATOM 1816 C C . LEU A 1 226 ? -11.989 0.523 27.485 1.00 80.44 226 LEU A C 1
ATOM 1818 O O . LEU A 1 226 ? -12.587 1.011 26.533 1.00 80.44 226 LEU A O 1
ATOM 1822 N N . ASN A 1 227 ? -12.626 -0.178 28.426 1.00 85.38 227 ASN A N 1
ATOM 1823 C CA . ASN A 1 227 ? -14.073 -0.408 28.430 1.00 85.38 227 ASN A CA 1
ATOM 1824 C C . ASN A 1 227 ? -14.865 0.895 28.573 1.00 85.38 227 ASN A C 1
ATOM 1826 O O . ASN A 1 227 ? -15.891 1.059 27.912 1.00 85.38 227 ASN A O 1
ATOM 1830 N N . TYR A 1 228 ? -14.399 1.837 29.401 1.00 86.25 228 TYR A N 1
ATOM 1831 C CA . TYR A 1 228 ? -15.037 3.150 29.496 1.00 86.25 228 TYR A CA 1
ATOM 1832 C C . TYR A 1 228 ? -14.993 3.869 28.139 1.00 86.25 228 TYR A C 1
ATOM 1834 O O . TYR A 1 228 ? -16.035 4.264 27.614 1.00 86.25 228 TYR A O 1
ATOM 1842 N N . MET A 1 229 ? -13.814 3.946 27.517 1.00 89.81 229 MET A N 1
ATOM 1843 C CA . MET A 1 229 ? -13.635 4.525 26.181 1.00 89.81 229 MET A CA 1
ATOM 1844 C C . MET A 1 229 ? -14.537 3.852 25.136 1.00 89.81 229 MET A C 1
ATOM 1846 O O . MET A 1 229 ? -15.199 4.531 24.350 1.00 89.81 229 MET A O 1
ATOM 1850 N N . LEU A 1 230 ? -14.609 2.521 25.153 1.00 89.00 230 LEU A N 1
ATOM 1851 C CA . LEU A 1 230 ? -15.435 1.737 24.239 1.00 89.00 230 LEU A CA 1
ATOM 1852 C C . LEU A 1 230 ? -16.936 1.972 24.440 1.00 89.00 230 LEU A C 1
ATOM 1854 O O . LEU A 1 230 ? -17.684 1.973 23.462 1.00 89.00 230 LEU A O 1
ATOM 1858 N N . SER A 1 231 ? -17.384 2.254 25.666 1.00 88.62 231 SER A N 1
ATOM 1859 C CA . SER A 1 231 ? -18.775 2.651 25.905 1.00 88.62 231 SER A CA 1
ATOM 1860 C C . SER A 1 231 ? -19.104 3.996 25.246 1.00 88.62 231 SER A C 1
ATOM 1862 O O . SER A 1 231 ? -20.144 4.126 24.604 1.00 88.62 231 SER A O 1
ATOM 1864 N N . GLU A 1 232 ? -18.172 4.955 25.265 1.00 90.12 232 GLU A N 1
ATOM 1865 C CA . GLU A 1 232 ? -18.320 6.220 24.537 1.00 90.12 232 GLU A CA 1
ATOM 1866 C C . GLU A 1 232 ? -18.301 6.036 23.009 1.00 90.12 232 GLU A C 1
ATOM 1868 O O . GLU A 1 232 ? -18.947 6.797 22.288 1.00 90.12 232 GLU A O 1
ATOM 1873 N N . VAL A 1 233 ? -17.565 5.045 22.488 1.00 89.06 233 VAL A N 1
ATOM 1874 C CA . VAL A 1 233 ? -17.603 4.683 21.058 1.00 89.06 233 VAL A CA 1
ATOM 1875 C C . VAL A 1 233 ? -18.958 4.082 20.696 1.00 89.06 233 VAL A C 1
ATOM 1877 O O . VAL A 1 233 ? -19.557 4.495 19.701 1.00 89.06 233 VAL A O 1
ATOM 1880 N N . ARG A 1 234 ? -19.470 3.142 21.497 1.00 87.69 234 ARG A N 1
ATOM 1881 C CA . ARG A 1 234 ? -20.786 2.518 21.296 1.00 87.69 234 ARG A CA 1
ATOM 1882 C C . ARG A 1 234 ? -21.899 3.562 21.255 1.00 87.69 234 ARG A C 1
ATOM 1884 O O . ARG A 1 234 ? -22.736 3.506 20.358 1.00 87.69 234 ARG A O 1
ATOM 1891 N N . ASP A 1 235 ? -21.859 4.525 22.168 1.00 87.50 235 ASP A N 1
ATOM 1892 C CA . ASP A 1 235 ? -22.911 5.532 22.327 1.00 87.50 235 ASP A CA 1
ATOM 1893 C C . ASP A 1 235 ? -22.760 6.715 21.344 1.00 87.50 235 ASP A C 1
ATOM 1895 O O . ASP A 1 235 ? -23.669 7.537 21.211 1.00 87.50 235 ASP A O 1
ATOM 1899 N N . ALA A 1 236 ? -21.639 6.801 20.613 1.00 85.19 236 ALA A N 1
ATOM 1900 C CA . ALA A 1 236 ? -21.455 7.785 19.550 1.00 85.19 236 ALA A CA 1
ATOM 1901 C C . ALA A 1 236 ? -22.464 7.565 18.402 1.00 85.19 236 ALA A C 1
ATOM 1903 O O . ALA A 1 236 ? -22.715 6.413 18.024 1.00 85.19 236 ALA A O 1
ATOM 1904 N N . PRO A 1 237 ? -23.018 8.647 17.817 1.00 77.31 237 PRO A N 1
ATOM 1905 C CA . PRO A 1 237 ? -24.000 8.541 16.749 1.00 77.31 237 PRO A CA 1
ATOM 1906 C C . PRO A 1 237 ? -23.382 7.901 15.506 1.00 77.31 237 PRO A C 1
ATOM 1908 O O . PRO A 1 237 ? -22.279 8.259 15.086 1.00 77.31 237 PRO A O 1
ATOM 1911 N N . ASP A 1 238 ? -24.124 6.990 14.884 1.00 74.62 238 ASP A N 1
ATOM 1912 C CA . ASP A 1 238 ? -23.798 6.545 13.536 1.00 74.62 238 ASP A CA 1
ATOM 1913 C C . ASP A 1 238 ? -24.000 7.708 12.561 1.00 74.62 238 ASP A C 1
ATOM 1915 O O . ASP A 1 238 ? -24.939 8.498 12.698 1.00 74.62 238 ASP A O 1
ATOM 1919 N N . GLY A 1 239 ? -23.146 7.794 11.541 1.00 62.62 239 GLY A N 1
ATOM 1920 C CA . GLY A 1 239 ? -23.340 8.749 10.451 1.00 62.62 239 GLY A CA 1
ATOM 1921 C C . GLY A 1 239 ? -24.705 8.623 9.788 1.00 62.62 239 GLY A C 1
ATOM 1922 O O . GLY A 1 239 ? -25.322 7.558 9.815 1.00 62.62 239 GLY A O 1
ATOM 1923 N N . THR A 1 240 ? -25.176 9.668 9.117 1.00 46.09 240 THR A N 1
ATOM 1924 C CA . THR A 1 240 ? -26.205 9.515 8.083 1.00 46.09 240 THR A CA 1
ATOM 1925 C C . THR A 1 240 ? -25.547 8.945 6.827 1.00 46.09 240 THR A C 1
ATOM 1927 O O . THR A 1 240 ? -24.505 9.435 6.401 1.00 46.09 240 THR A O 1
ATOM 1930 N N . ALA A 1 241 ? -26.119 7.881 6.250 1.00 42.66 241 ALA A N 1
ATOM 1931 C CA . ALA A 1 241 ? -25.661 7.373 4.957 1.00 42.66 241 ALA A CA 1
ATOM 1932 C C . ALA A 1 241 ? -25.817 8.491 3.913 1.00 42.66 241 ALA A C 1
ATOM 1934 O O . ALA A 1 241 ? -26.920 9.026 3.772 1.00 42.66 241 ALA A O 1
ATOM 1935 N N . ILE A 1 242 ? -24.716 8.868 3.258 1.00 41.72 242 ILE A N 1
ATOM 1936 C CA . ILE A 1 242 ? -24.707 9.795 2.118 1.00 41.72 242 ILE A CA 1
ATOM 1937 C C . ILE A 1 242 ? -24.830 8.971 0.841 1.00 41.72 242 ILE A C 1
ATOM 1939 O O . ILE A 1 242 ? -24.082 7.972 0.732 1.00 41.72 242 ILE A O 1
#

Sequence (242 aa):
MLSLRQQWQQDTARRLRQLSAQLQADDFWQFRGAGTVVQLARQVGESSPARILDWMDGLEPLSFDAAARIADFTGCCRDWLIEGRSDPFPAADIGNPADYEHFFCPEERGDWRFYLIRFADGQLFSIRHDRNTDAWGAGYMGGRFYLQDGMGSGGMGNLKRFLQFLKARRIHLKADSFDRAENSDDTGLHHPCYYARNSALAQTDWLPQLLQGNLPDRWASDASELNYMLSEVRDAPDGTAI

Foldseek 3Di:
DDDPLLVLLQQLLCLLVLLLVQCVVLCVCVPVHDSDLQSLCVQLPHPGSPVVVCSNVSVDHDDLSSLVSSCVRQVFDSCCSRPVPDFRNDAAQQQDPVSVCCVLPPPDDFPWAKEWEAELQQKTKMKIAGPVSRDIHIHINPLQAGQAEPRDPSNLVSVLVVLLVCQQQVSVHPYFYFYDHHGCPCVRHHRVSSCVDPVNTDGDCCSVQLQCLHHDPRRYPDCPVNSVSSVVSNPRHGHDHD

Organism: Erwinia amylovora (NCBI:txid552)

pLDDT: mean 87.67, std 10.47, range [41.72, 98.19]